Protein AF-A0A0D2NMZ1-F1 (afdb_monomer)

Solvent-accessible surface area (backbone atoms only — not comparable to full-atom values): 16802 Å² total; per-residue (Å²): 142,80,88,85,84,90,82,89,85,86,84,86,84,86,85,88,84,88,81,92,75,88,74,73,83,69,80,73,79,73,80,66,75,76,71,59,94,83,67,54,75,66,56,33,53,54,43,31,53,53,21,50,53,50,34,55,52,28,55,55,30,32,56,52,13,59,75,71,67,35,65,68,32,31,57,51,30,52,53,53,35,53,43,23,49,37,45,31,50,42,19,49,54,52,52,42,52,69,46,90,83,81,54,85,73,62,68,70,57,52,52,49,40,49,37,50,31,38,49,50,51,37,49,54,40,58,58,56,44,70,51,83,79,34,58,56,28,57,55,35,58,59,51,41,53,31,36,48,45,33,34,54,24,44,52,48,40,74,75,41,91,66,50,70,63,35,56,51,51,25,50,53,19,49,51,52,37,55,54,48,54,52,52,50,50,49,35,72,78,38,90,70,38,51,82,62,50,46,84,45,74,81,44,69,90,32,64,44,34,42,48,79,42,74,69,46,42,55,50,42,52,52,49,55,51,50,53,50,52,52,52,50,51,52,50,50,51,50,52,54,48,50,52,50,52,52,19,66,75,67,75,41,72,82,82,64,92,59,91,83,79,82,84,71,73,91,64,76,65,63,69,64,60,72,75,57,82,76,84,82,84,86,80,91,129

Sequence (285 aa):
MKNTDFTLCLNPNPTPFSSSLSTQIKSASISKTKENPFSSSPSFIYVSIFSLSIFLNSVVSIFDAFSSKDRVGTVLQLQVLSLALLFLLYSALGLLNNKKGSYFWPDPVLELVLLLAFVEEFLLYYLQRKDTSGIENRYFDLLCVPIAICVVSTMLELRSNRSIYSKSVRGIGLILHGTWFVQMGFSFYTNLMVHGCSLHEKSRGNYTIKCRSHPDYHRARSIATLQFNCHLALLVVLVVGMLSLIGKRNGVVVGASGDGLRYKPLGAEIQLMDSNGWEFHFGFR

InterPro domains:
  IPR006904 Protein of unknown function DUF716 [PF04819] (109-242)

Secondary structure (DSSP, 8-state):
------------------------------------TT--HHHHHHHHHHHHHHHHHHHHHHHHHHHTT-HHHHHHHHHHHHHHHHHHHHHHHHHHHHSTTS----HHHHHHHHHHHHHHHHHHHHHHTT-TT-SHHHHHHHHHHHHHHHHHHHHHHHHTT--HHHHHHHHHHHHHHHHHHHHHHHHHHSTTSPTTEEEEEEETTEEEEEESSHHHHHHHHHHHHHHHHHHHHHHHHHHHHHHHHHHHHHT--TT--SS------TTTTHHHHSSS---------

Foldseek 3Di:
DDDDDDDDDDDDDDDDDDDDDPDPPPPPPPPPPVPPVVQDPVVLVVLLVVLVVQLVLLVVQLVFCVVLVPPVSNVLSVLSNVLSVLSNVLSVLSNVCVPPDDDHDDPLVSLVSQLVSLVSVLVSLVVVLPPPAALVSLLSVLLSVLSVQLNVLSVCCNVDVRDPVSVVSNVLSVVLNVVSVVVSVCCQPDPVPQPQWHWDDSGVVDIHIHGNDPVSSVVRSVVSVVVSVVSVVVSVCVVVVVVVVVCVVVVNPVPDPDDDDPPPPPPPVVVVVVVDDDDDDDDDD

Organism: Gossypium raimondii (NCBI:txid29730)

Structure (mmCIF, N/CA/C/O backbone):
data_AF-A0A0D2NMZ1-F1
#
_entry.id   AF-A0A0D2NMZ1-F1
#
loop_
_atom_site.group_PDB
_atom_site.id
_atom_site.type_symbol
_atom_site.label_atom_id
_atom_site.label_alt_id
_atom_site.label_comp_id
_atom_site.label_asym_id
_atom_site.label_entity_id
_atom_site.label_seq_id
_atom_site.pdbx_PDB_ins_code
_atom_site.Cartn_x
_atom_site.Cartn_y
_atom_site.Cartn_z
_atom_site.occupancy
_atom_site.B_iso_or_equiv
_atom_site.auth_seq_id
_atom_site.auth_comp_id
_atom_site.auth_asym_id
_atom_site.auth_atom_id
_atom_site.pdbx_PDB_model_num
ATOM 1 N N . MET A 1 1 ? -61.470 27.169 60.813 1.00 42.66 1 MET A N 1
ATOM 2 C CA . MET A 1 1 ? -61.498 25.757 60.378 1.00 42.66 1 MET A CA 1
ATOM 3 C C . MET A 1 1 ? -60.243 25.117 60.959 1.00 42.66 1 MET A C 1
ATOM 5 O O . MET A 1 1 ? -59.154 25.547 60.615 1.00 42.66 1 MET A O 1
ATOM 9 N N . LYS A 1 2 ? -60.412 24.319 62.018 1.00 27.16 2 LYS A N 1
ATOM 10 C CA . LYS A 1 2 ? -59.411 23.974 63.048 1.00 27.16 2 LYS A CA 1
ATOM 11 C C . LYS A 1 2 ? -58.898 22.533 62.865 1.00 27.16 2 LYS A C 1
ATOM 13 O O . LYS A 1 2 ? -59.707 21.688 62.505 1.00 27.16 2 LYS A O 1
ATOM 18 N N . ASN A 1 3 ? -57.649 22.311 63.305 1.00 24.61 3 ASN A N 1
ATOM 19 C CA . ASN A 1 3 ? -57.124 21.119 64.013 1.00 24.61 3 ASN A CA 1
ATOM 20 C C . ASN A 1 3 ? -56.824 19.830 63.203 1.00 24.61 3 ASN A C 1
ATOM 22 O O . ASN A 1 3 ? -57.691 19.352 62.489 1.00 24.61 3 ASN A O 1
ATOM 26 N N . THR A 1 4 ? -55.574 19.332 63.105 1.00 28.53 4 THR A N 1
ATOM 27 C CA . THR A 1 4 ? -54.602 18.697 64.061 1.00 28.53 4 THR A CA 1
ATOM 28 C C . THR A 1 4 ? -54.685 17.161 64.120 1.00 28.53 4 THR A C 1
ATOM 30 O O . THR A 1 4 ? -55.703 16.626 64.536 1.00 28.53 4 THR A O 1
ATOM 33 N N . ASP A 1 5 ? -53.572 16.516 63.748 1.00 23.92 5 ASP A N 1
ATOM 34 C CA . ASP A 1 5 ? -52.771 15.506 64.474 1.00 23.92 5 ASP A CA 1
ATOM 35 C C . ASP A 1 5 ? -53.369 14.275 65.212 1.00 23.92 5 ASP A C 1
ATOM 37 O O . ASP A 1 5 ? -54.156 14.396 66.142 1.00 23.92 5 ASP A O 1
ATOM 41 N N . PHE A 1 6 ? -52.761 13.121 64.864 1.00 25.64 6 PHE A N 1
ATOM 42 C CA . PHE A 1 6 ? -52.198 12.022 65.691 1.00 25.64 6 PHE A CA 1
ATOM 43 C C . PHE A 1 6 ? -53.047 11.052 66.552 1.00 25.64 6 PHE A C 1
ATOM 45 O O . PHE A 1 6 ? -53.960 11.441 67.272 1.00 25.64 6 PHE A O 1
ATOM 52 N N . THR A 1 7 ? -52.533 9.797 66.588 1.00 27.55 7 THR A N 1
ATOM 53 C CA . THR A 1 7 ? -52.408 8.787 67.696 1.00 27.55 7 THR A CA 1
ATOM 54 C C . THR A 1 7 ? -52.989 7.406 67.288 1.00 27.55 7 THR A C 1
ATOM 56 O O . THR A 1 7 ? -54.182 7.307 67.035 1.00 27.55 7 THR A O 1
ATOM 59 N N . LEU A 1 8 ? -52.181 6.376 66.936 1.00 24.30 8 LEU A N 1
ATOM 60 C CA . LEU A 1 8 ? -51.547 5.316 67.786 1.00 24.30 8 LEU A CA 1
ATOM 61 C C . LEU A 1 8 ? -52.568 4.613 68.718 1.00 24.30 8 LEU A C 1
ATOM 63 O O . LEU A 1 8 ? -53.383 5.288 69.318 1.00 24.30 8 LEU A O 1
ATOM 67 N N . CYS A 1 9 ? -52.617 3.304 68.986 1.00 25.34 9 CYS A N 1
ATOM 68 C CA . CYS A 1 9 ? -51.746 2.136 68.823 1.00 25.34 9 CYS A CA 1
ATOM 69 C C . CYS A 1 9 ? -52.576 0.897 69.252 1.00 25.34 9 CYS A C 1
ATOM 71 O O . CYS A 1 9 ? -53.447 1.056 70.102 1.00 25.34 9 CYS A O 1
ATOM 73 N N . LEU A 1 10 ? -52.254 -0.317 68.779 1.00 29.27 10 LEU A N 1
ATOM 74 C CA . LEU A 1 10 ? -51.940 -1.488 69.633 1.00 29.27 10 LEU A CA 1
ATOM 75 C C . LEU A 1 10 ? -51.694 -2.752 68.786 1.00 29.27 10 LEU A C 1
ATOM 77 O O . LEU A 1 10 ? -52.587 -3.311 68.159 1.00 29.27 10 LEU A O 1
ATOM 81 N N . ASN A 1 11 ? -50.431 -3.170 68.805 1.00 27.33 11 ASN A N 1
ATOM 82 C CA . ASN A 1 11 ? -49.906 -4.487 68.435 1.00 27.33 11 ASN A CA 1
ATOM 83 C C . ASN A 1 11 ? -50.158 -5.467 69.618 1.00 27.33 11 ASN A C 1
ATOM 85 O O . ASN A 1 11 ? -50.394 -4.981 70.729 1.00 27.33 11 ASN A O 1
ATOM 89 N N . PRO A 1 12 ? -50.047 -6.802 69.463 1.00 37.06 12 PRO A N 1
ATOM 90 C CA . PRO A 1 12 ? -48.710 -7.393 69.539 1.00 37.06 12 PRO A CA 1
ATOM 91 C C . PRO A 1 12 ? -48.458 -8.591 68.604 1.00 37.06 12 PRO A C 1
ATOM 93 O O . PRO A 1 12 ? -49.302 -9.443 68.346 1.00 37.06 12 PRO A O 1
ATOM 96 N N . ASN A 1 13 ? -47.202 -8.644 68.173 1.00 27.59 13 ASN A N 1
ATOM 97 C CA . ASN A 1 13 ? -46.510 -9.739 67.500 1.00 27.59 13 ASN A CA 1
ATOM 98 C C . ASN A 1 13 ? -46.171 -10.869 68.514 1.00 27.59 13 ASN A C 1
ATOM 100 O O . ASN A 1 13 ? -46.242 -10.624 69.723 1.00 27.59 13 ASN A O 1
ATOM 104 N N . PRO A 1 14 ? -45.712 -12.060 68.073 1.00 38.09 14 PRO A N 1
ATOM 105 C CA . PRO A 1 14 ? -44.267 -12.222 67.898 1.00 38.09 14 PRO A CA 1
ATOM 106 C C . PRO A 1 14 ? -43.827 -13.005 66.641 1.00 38.09 14 PRO A C 1
ATOM 108 O O . PRO A 1 14 ? -44.323 -14.072 66.302 1.0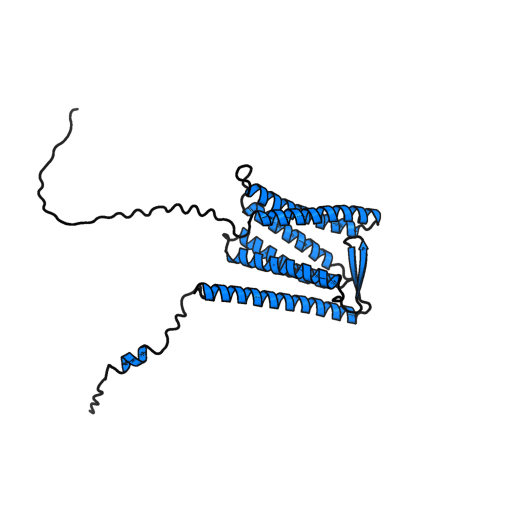0 38.09 14 PRO A O 1
ATOM 111 N N . THR A 1 15 ? -42.803 -12.415 66.025 1.00 28.89 15 THR A N 1
ATOM 112 C CA . THR A 1 15 ? -41.694 -12.900 65.170 1.00 28.89 15 THR A CA 1
ATOM 113 C C . THR A 1 15 ? -41.099 -14.279 65.574 1.00 28.89 15 THR A C 1
ATOM 115 O O . THR A 1 15 ? -41.359 -14.671 66.712 1.00 28.89 15 THR A O 1
ATOM 118 N N . PRO A 1 16 ? -40.184 -14.946 64.802 1.00 40.22 16 PRO A N 1
ATOM 119 C CA . PRO A 1 16 ? -39.129 -14.270 64.024 1.00 40.22 16 PRO A CA 1
ATOM 120 C C . PRO A 1 16 ? -38.485 -14.935 62.775 1.00 40.22 16 PRO A C 1
ATOM 122 O O . PRO A 1 16 ? -38.688 -16.100 62.461 1.00 40.22 16 PRO A O 1
ATOM 125 N N . PHE A 1 17 ? -37.614 -14.114 62.156 1.00 27.19 17 PHE A N 1
ATOM 126 C CA . PHE A 1 17 ? -36.526 -14.365 61.181 1.00 27.19 17 PHE A CA 1
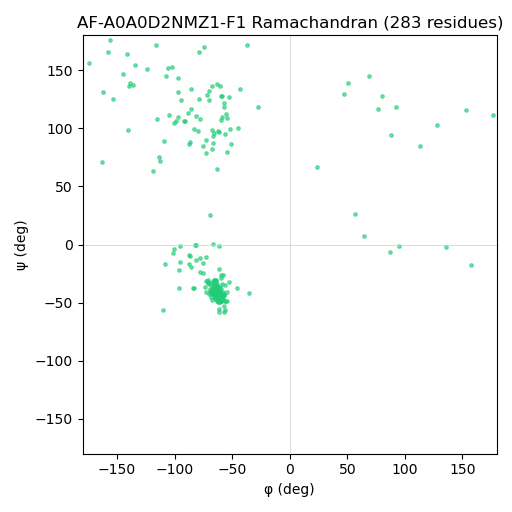ATOM 127 C C . PHE A 1 17 ? -36.903 -14.378 59.685 1.00 27.19 17 PHE A C 1
ATOM 129 O O . PHE A 1 17 ? -37.472 -15.330 59.175 1.00 27.19 17 PHE A O 1
ATOM 136 N N . SER A 1 18 ? -36.769 -13.235 58.986 1.00 27.25 18 SER A N 1
ATOM 137 C CA . SER A 1 18 ? -35.562 -12.683 58.300 1.00 27.25 18 SER A CA 1
ATOM 138 C C . SER A 1 18 ? -35.333 -13.353 56.934 1.00 27.25 18 SER A C 1
ATOM 140 O O . SER A 1 18 ? -35.267 -14.568 56.876 1.00 27.25 18 SER A O 1
ATOM 142 N N . SER A 1 19 ? -35.177 -12.680 55.795 1.00 30.94 19 SER A N 1
ATOM 143 C CA . SER A 1 19 ? -34.523 -11.395 55.536 1.00 30.94 19 SER A CA 1
ATOM 144 C C . SER A 1 19 ? -34.965 -10.827 54.180 1.00 30.94 19 SER A C 1
ATOM 146 O O . SER A 1 19 ? -34.869 -11.505 53.157 1.00 30.94 19 SER A O 1
ATOM 148 N N . SER A 1 20 ? -35.363 -9.557 54.153 1.00 27.89 20 SER A N 1
ATOM 149 C CA . SER A 1 20 ? -35.359 -8.727 52.949 1.00 27.89 20 SER A CA 1
ATOM 150 C C . SER A 1 20 ? -33.917 -8.401 52.552 1.00 27.89 20 SER A C 1
ATOM 152 O O . SER A 1 20 ? -33.163 -7.904 53.389 1.00 27.89 20 SER A O 1
ATOM 154 N N . LEU A 1 21 ? -33.553 -8.569 51.281 1.00 27.12 21 LEU A N 1
ATOM 155 C CA . LEU A 1 21 ? -32.473 -7.777 50.698 1.00 27.12 21 LEU A CA 1
ATOM 156 C C . LEU A 1 21 ? -32.834 -7.381 49.269 1.00 27.12 21 LEU A C 1
ATOM 158 O O . LEU A 1 21 ? -32.681 -8.133 48.311 1.00 27.12 21 LEU A O 1
ATOM 162 N N . SER A 1 22 ? -33.324 -6.150 49.161 1.00 27.34 22 SER A N 1
ATOM 163 C CA . SER A 1 22 ? -33.244 -5.329 47.966 1.00 27.34 22 SER A CA 1
ATOM 164 C C . SER A 1 22 ? -31.776 -5.203 47.560 1.00 27.34 22 SER A C 1
ATOM 166 O O . SER A 1 22 ? -31.047 -4.347 48.068 1.00 27.34 22 SER A O 1
ATOM 168 N N . THR A 1 23 ? -31.315 -6.057 46.656 1.00 26.69 23 THR A N 1
ATOM 169 C CA . THR A 1 23 ? -29.994 -5.868 46.066 1.00 26.69 23 THR A CA 1
ATOM 170 C C . THR A 1 23 ? -30.141 -4.876 44.930 1.00 26.69 23 THR A C 1
ATOM 172 O O . THR A 1 23 ? -30.586 -5.206 43.832 1.00 26.69 23 THR A O 1
ATOM 175 N N . GLN A 1 24 ? -29.789 -3.632 45.255 1.00 27.70 24 GLN A N 1
ATOM 176 C CA . GLN A 1 24 ? -29.350 -2.616 44.315 1.00 27.70 24 GLN A CA 1
ATOM 177 C C . GLN A 1 24 ? -28.691 -3.268 43.097 1.00 27.70 24 GLN A C 1
ATOM 179 O O . GLN A 1 24 ? -27.626 -3.880 43.215 1.00 27.70 24 GLN A O 1
ATOM 184 N N . ILE A 1 25 ? -29.265 -3.057 41.914 1.00 28.09 25 ILE A N 1
ATOM 185 C CA . ILE A 1 25 ? -28.469 -3.084 40.692 1.00 28.09 25 ILE A CA 1
ATOM 186 C C . ILE A 1 25 ? -27.555 -1.870 40.815 1.00 28.09 25 ILE A C 1
ATOM 188 O O . ILE A 1 25 ? -27.897 -0.754 40.432 1.00 28.09 25 ILE A O 1
ATOM 192 N N . LYS A 1 26 ? -26.410 -2.085 41.469 1.00 25.33 26 LYS A N 1
ATOM 193 C CA . LYS A 1 26 ? -25.283 -1.170 41.447 1.00 25.33 26 LYS A CA 1
ATOM 194 C C . LYS A 1 26 ? -24.988 -0.963 39.972 1.00 25.33 26 LYS A C 1
ATOM 196 O O . LYS A 1 26 ? -24.504 -1.866 39.291 1.00 25.33 26 LYS A O 1
ATOM 201 N N . SER A 1 27 ? -25.307 0.234 39.498 1.00 29.59 27 SER A N 1
ATOM 202 C CA . SER A 1 27 ? -24.666 0.865 38.362 1.00 29.59 27 SER A CA 1
ATOM 203 C C . SER A 1 27 ? -23.163 0.807 38.616 1.00 29.59 27 SER A C 1
ATOM 205 O O . SER A 1 27 ? -22.577 1.705 39.221 1.00 29.59 27 SER A O 1
ATOM 207 N N . ALA A 1 28 ? -22.543 -0.305 38.227 1.00 28.09 28 ALA A N 1
ATOM 208 C CA . ALA A 1 28 ? -21.112 -0.389 38.085 1.00 28.09 28 ALA A CA 1
ATOM 209 C C . ALA A 1 28 ? -20.792 0.553 36.931 1.00 28.09 28 ALA A C 1
ATOM 211 O O . ALA A 1 28 ? -20.941 0.212 35.757 1.00 28.09 28 ALA A O 1
ATOM 212 N N . SER A 1 29 ? -20.418 1.775 37.299 1.00 33.09 29 SER A N 1
ATOM 213 C CA . SER A 1 29 ? -19.653 2.699 36.486 1.00 33.09 29 SER A CA 1
ATOM 214 C C . SER A 1 29 ? -18.376 1.984 36.058 1.00 33.09 29 SER A C 1
ATOM 216 O O . SER A 1 29 ? -17.307 2.146 36.642 1.00 33.09 29 SER A O 1
ATOM 218 N N . ILE A 1 30 ? -18.496 1.137 35.042 1.00 31.41 30 ILE A N 1
ATOM 219 C CA . ILE A 1 30 ? -17.373 0.697 34.249 1.00 31.41 30 ILE A CA 1
ATOM 220 C C . ILE A 1 30 ? -17.065 1.906 33.375 1.00 31.41 30 ILE A C 1
ATOM 222 O O . ILE A 1 30 ? -17.524 2.022 32.240 1.00 31.41 30 ILE A O 1
ATOM 226 N N . SER A 1 31 ? -16.274 2.825 33.925 1.00 31.09 31 SER A N 1
ATOM 227 C CA . SER A 1 31 ? -15.410 3.701 33.147 1.00 31.09 31 SER A CA 1
ATOM 228 C C . SER A 1 31 ? -14.376 2.828 32.429 1.00 31.09 31 SER A C 1
ATOM 230 O O . SER A 1 31 ? -13.175 2.890 32.667 1.00 31.09 31 SER A O 1
ATOM 232 N N . LYS A 1 32 ? -14.844 1.977 31.510 1.00 29.70 32 LYS A N 1
ATOM 233 C CA . LYS A 1 32 ? -14.009 1.531 30.409 1.00 29.70 32 LYS A CA 1
ATOM 234 C C . LYS A 1 32 ? -13.918 2.741 29.510 1.00 29.70 32 LYS A C 1
ATOM 236 O O . LYS A 1 32 ? -14.747 2.933 28.623 1.00 29.70 32 LYS A O 1
ATOM 241 N N . THR A 1 33 ? -12.904 3.558 29.767 1.00 32.72 33 THR A N 1
ATOM 242 C CA . THR A 1 33 ? -12.215 4.276 28.705 1.00 32.72 33 THR A CA 1
ATOM 243 C C . THR A 1 33 ? -12.006 3.239 27.614 1.00 32.72 33 THR A C 1
ATOM 245 O O . THR A 1 33 ? -11.221 2.302 27.759 1.00 32.72 33 THR A O 1
ATOM 248 N N . LYS A 1 34 ? -12.866 3.292 26.601 1.00 34.75 34 LYS A N 1
ATOM 249 C CA . LYS A 1 34 ? -12.828 2.399 25.458 1.00 34.75 34 LYS A CA 1
ATOM 250 C C . LYS A 1 34 ? -11.629 2.873 24.659 1.00 34.75 34 LYS A C 1
ATOM 252 O O . LYS A 1 34 ? -11.779 3.650 23.724 1.00 34.75 34 LYS A O 1
ATOM 257 N N . GLU A 1 35 ? -10.434 2.496 25.103 1.00 40.12 35 GLU A N 1
ATOM 258 C CA . GLU A 1 35 ? -9.236 2.689 24.310 1.00 40.12 35 GLU A CA 1
ATOM 259 C C . GLU A 1 35 ? -9.480 1.927 23.014 1.00 40.12 35 GLU A C 1
ATOM 261 O O . GLU A 1 35 ? -9.637 0.703 22.998 1.00 40.12 35 GLU A O 1
ATOM 266 N N . ASN A 1 36 ? -9.664 2.681 21.931 1.00 42.22 36 ASN A N 1
ATOM 267 C CA . ASN A 1 36 ? -9.764 2.111 20.605 1.00 42.22 36 ASN A CA 1
ATOM 268 C C . ASN A 1 36 ? -8.462 1.316 20.390 1.00 42.22 36 ASN A C 1
ATOM 270 O O . ASN A 1 36 ? -7.392 1.923 20.395 1.00 42.22 36 ASN A O 1
ATOM 274 N N . PRO A 1 37 ? -8.518 -0.014 20.188 1.00 45.88 37 PRO A N 1
ATOM 275 C CA . PRO A 1 37 ? -7.331 -0.876 20.204 1.00 45.88 37 PRO A CA 1
ATOM 276 C C . PRO A 1 37 ? -6.344 -0.618 19.050 1.00 45.88 37 PRO A C 1
ATOM 278 O O . PRO A 1 37 ? -5.315 -1.277 18.967 1.00 45.88 37 PRO A O 1
ATOM 281 N N . PHE A 1 38 ? -6.640 0.343 18.170 1.00 45.69 38 PHE A N 1
ATOM 282 C CA . PHE A 1 38 ? -5.790 0.764 17.057 1.00 45.69 38 PHE A CA 1
ATOM 283 C C . PHE A 1 38 ? -5.007 2.059 17.303 1.00 45.69 38 PHE A C 1
ATOM 285 O O . PHE A 1 38 ? -4.172 2.417 16.483 1.00 45.69 38 PHE A O 1
ATOM 292 N N . SER A 1 39 ? -5.253 2.766 18.406 1.00 51.03 39 SER A N 1
ATOM 293 C CA . SER A 1 39 ? -4.715 4.111 18.615 1.00 51.03 39 SER A CA 1
ATOM 294 C C . SER A 1 39 ? -3.813 4.156 19.844 1.00 51.03 39 SER A C 1
ATOM 296 O O . SER A 1 39 ? -4.087 4.856 20.819 1.00 51.03 39 SER A O 1
ATOM 298 N N . SER A 1 40 ? -2.706 3.416 19.807 1.00 57.09 40 SER A N 1
ATOM 299 C CA . SER A 1 40 ? -1.596 3.737 20.697 1.00 57.09 40 SER A CA 1
ATOM 300 C C . SER A 1 40 ? -0.949 5.025 20.176 1.00 57.09 40 SER A C 1
ATOM 302 O O . SER A 1 40 ? -0.624 5.126 18.993 1.00 57.09 40 SER A O 1
ATOM 304 N N . SER A 1 41 ? -0.760 6.017 21.053 1.00 64.88 41 SER A N 1
ATOM 305 C CA . SER A 1 41 ? -0.040 7.274 20.773 1.00 64.88 41 SER A CA 1
ATOM 306 C C . SER A 1 41 ? 1.171 7.148 19.813 1.00 64.88 41 SER A C 1
ATOM 308 O O . SER A 1 41 ? 1.275 7.973 18.904 1.00 64.88 41 SER A O 1
ATOM 310 N N . PRO A 1 42 ? 2.043 6.112 19.896 1.00 78.31 42 PRO A N 1
ATOM 311 C CA . PRO A 1 42 ? 3.163 5.958 18.959 1.00 78.31 42 PRO A CA 1
ATOM 312 C C . PRO A 1 42 ? 2.768 5.715 17.494 1.00 78.31 42 PRO A C 1
ATOM 314 O O . PRO A 1 42 ? 3.494 6.147 16.604 1.00 78.31 42 PRO A O 1
ATOM 317 N N . SER A 1 43 ? 1.637 5.061 17.207 1.00 84.31 43 SER A N 1
ATOM 318 C CA . SER A 1 43 ? 1.224 4.760 15.824 1.00 84.31 43 SER A CA 1
ATOM 319 C C . SER A 1 43 ? 1.021 6.028 14.988 1.00 84.31 43 SER A C 1
ATOM 321 O O . SER A 1 43 ? 1.525 6.116 13.869 1.00 84.31 43 SER A O 1
ATOM 323 N N . PHE A 1 44 ? 0.380 7.057 15.553 1.00 87.75 44 PHE A N 1
ATOM 324 C CA . PHE A 1 44 ? 0.215 8.342 14.875 1.00 87.75 44 PHE A CA 1
ATOM 325 C C . PHE A 1 44 ? 1.537 9.079 14.677 1.00 87.75 44 PHE A C 1
ATOM 327 O O . PHE A 1 44 ? 1.693 9.762 13.671 1.00 87.75 44 PHE A O 1
ATOM 334 N N . ILE A 1 45 ? 2.503 8.919 15.587 1.00 90.19 45 ILE A N 1
ATOM 335 C CA . ILE A 1 45 ? 3.843 9.496 15.420 1.00 90.19 45 ILE A CA 1
ATOM 336 C C . ILE A 1 45 ? 4.529 8.865 14.202 1.00 90.19 45 ILE A C 1
ATOM 338 O O . ILE A 1 45 ? 5.046 9.590 13.356 1.00 90.19 45 ILE A O 1
ATOM 342 N N . TYR A 1 46 ? 4.477 7.537 14.059 1.00 91.44 46 TYR A N 1
ATOM 343 C CA . TYR A 1 46 ? 5.047 6.856 12.891 1.00 91.44 46 TYR A CA 1
ATOM 344 C C . TYR A 1 46 ? 4.369 7.270 11.583 1.00 91.44 46 TYR A C 1
ATOM 346 O O . TYR A 1 46 ? 5.064 7.578 10.617 1.00 91.44 46 TYR A O 1
ATOM 354 N N . VAL A 1 47 ? 3.033 7.332 11.558 1.00 91.62 47 VAL A N 1
ATOM 355 C CA . VAL A 1 47 ? 2.286 7.788 10.372 1.00 91.62 47 VAL A CA 1
ATOM 356 C C . VAL A 1 47 ? 2.642 9.235 10.032 1.00 91.62 47 VAL A C 1
ATOM 358 O O . VAL A 1 47 ? 2.844 9.547 8.863 1.00 91.62 47 VAL A O 1
ATOM 361 N N . SER A 1 48 ? 2.780 10.104 11.036 1.00 93.44 48 SER A N 1
ATOM 362 C CA . SER A 1 48 ? 3.169 11.505 10.856 1.00 93.44 48 SER A CA 1
ATOM 363 C C . SER A 1 48 ? 4.568 11.638 10.243 1.00 93.44 48 SER A C 1
ATOM 365 O O . SER A 1 48 ? 4.723 12.313 9.226 1.00 93.44 48 SER A O 1
ATOM 367 N N . ILE A 1 49 ? 5.568 10.937 10.795 1.00 94.62 49 ILE A N 1
ATOM 368 C CA . ILE A 1 49 ? 6.946 10.934 10.275 1.00 94.62 49 ILE A CA 1
ATOM 369 C C . ILE A 1 49 ? 6.975 10.409 8.838 1.00 94.62 49 ILE A C 1
ATOM 371 O O . ILE A 1 49 ? 7.540 11.055 7.958 1.00 94.62 49 ILE A O 1
ATOM 375 N N . PHE A 1 50 ? 6.333 9.266 8.589 1.00 92.56 50 PHE A N 1
ATOM 376 C CA . PHE A 1 50 ? 6.290 8.652 7.264 1.00 92.56 50 PHE A CA 1
ATOM 377 C C . PHE A 1 50 ? 5.613 9.565 6.232 1.00 92.56 50 PHE A C 1
ATOM 379 O O . PHE A 1 50 ? 6.152 9.781 5.146 1.00 92.56 50 PHE A O 1
ATOM 386 N N . SER A 1 51 ? 4.482 10.177 6.594 1.00 94.44 51 SER A N 1
ATOM 387 C CA . SER A 1 51 ? 3.758 11.112 5.722 1.00 94.44 51 SER A CA 1
ATOM 388 C C . SER A 1 51 ? 4.578 12.367 5.433 1.00 94.44 51 SER A C 1
ATOM 390 O O . SER A 1 51 ? 4.599 12.836 4.298 1.00 94.44 51 SER A O 1
ATOM 392 N N . LEU A 1 52 ? 5.308 12.889 6.425 1.00 94.44 52 LEU A N 1
ATOM 393 C CA . LEU A 1 52 ? 6.202 14.030 6.236 1.00 94.44 52 LEU A CA 1
ATOM 394 C C . LEU A 1 52 ? 7.365 13.686 5.296 1.00 94.44 52 LEU A C 1
ATOM 396 O O . LEU A 1 52 ? 7.709 14.491 4.433 1.00 94.44 52 LEU A O 1
ATOM 400 N N . SER A 1 53 ? 7.945 12.488 5.412 1.00 94.19 53 SER A N 1
ATOM 401 C CA . SER A 1 53 ? 8.974 12.020 4.477 1.00 94.19 53 SER A CA 1
ATOM 402 C C . SER A 1 53 ? 8.446 11.928 3.043 1.00 94.19 53 SER A C 1
ATOM 404 O O . SER A 1 53 ? 9.118 12.397 2.124 1.00 94.19 53 SER A O 1
ATOM 406 N N . ILE A 1 54 ? 7.235 11.392 2.844 1.00 92.56 54 ILE A N 1
ATOM 407 C CA . ILE A 1 54 ? 6.595 11.342 1.519 1.00 92.56 54 ILE A CA 1
ATOM 408 C C . ILE A 1 54 ? 6.319 12.750 0.998 1.00 92.56 54 ILE A C 1
ATOM 410 O O . ILE A 1 54 ? 6.612 13.032 -0.163 1.00 92.56 54 ILE A O 1
ATOM 414 N N . PHE A 1 55 ? 5.798 13.643 1.840 1.00 94.31 55 PHE A N 1
ATOM 415 C CA . PHE A 1 55 ? 5.525 15.031 1.478 1.00 94.31 55 PHE A CA 1
ATOM 416 C C . PHE A 1 55 ? 6.796 15.732 0.983 1.00 94.31 55 PHE A C 1
ATOM 418 O O . PHE A 1 55 ? 6.820 16.249 -0.132 1.00 94.31 55 PHE A O 1
ATOM 425 N N . LEU A 1 56 ? 7.879 15.683 1.764 1.00 94.00 56 LEU A N 1
ATOM 426 C CA . LEU A 1 56 ? 9.156 16.298 1.396 1.00 94.00 56 LEU A CA 1
ATOM 427 C C . LEU A 1 56 ? 9.731 15.685 0.113 1.00 94.00 56 LEU A C 1
ATOM 429 O O . LEU A 1 56 ? 10.162 16.420 -0.775 1.00 94.00 56 LEU A O 1
ATOM 433 N N . ASN A 1 57 ? 9.689 14.355 -0.019 1.00 92.94 57 ASN A N 1
ATOM 434 C CA . ASN A 1 57 ? 10.138 13.676 -1.233 1.00 92.94 57 ASN A CA 1
ATOM 435 C C . ASN A 1 57 ? 9.317 14.101 -2.460 1.00 92.94 57 ASN A C 1
ATOM 437 O O . ASN A 1 57 ? 9.892 14.360 -3.514 1.00 92.94 57 ASN A O 1
ATOM 441 N N . SER A 1 58 ? 7.997 14.227 -2.318 1.00 91.44 58 SER A N 1
ATOM 442 C CA . SER A 1 58 ? 7.101 14.638 -3.405 1.00 91.44 58 SER A CA 1
ATOM 443 C C . SER A 1 58 ? 7.374 16.077 -3.832 1.00 91.44 58 SER A C 1
ATOM 445 O O . SER A 1 58 ? 7.455 16.357 -5.023 1.00 91.44 58 SER A O 1
ATOM 447 N N . VAL A 1 59 ? 7.610 16.987 -2.879 1.00 91.56 59 VAL A N 1
ATOM 448 C CA . VAL A 1 59 ? 7.997 18.375 -3.176 1.00 91.56 59 VAL A CA 1
ATOM 449 C C . VAL A 1 59 ? 9.300 18.418 -3.979 1.00 91.56 59 VAL A C 1
ATOM 451 O O . VAL A 1 59 ? 9.347 19.058 -5.027 1.00 91.56 59 VAL A O 1
ATOM 454 N N . VAL A 1 60 ? 10.336 17.690 -3.547 1.00 91.44 60 VAL A N 1
ATOM 455 C CA . VAL A 1 60 ? 11.609 17.597 -4.286 1.00 91.44 60 VAL A CA 1
ATOM 456 C C . VAL A 1 60 ? 11.393 17.007 -5.685 1.00 91.44 60 VAL A C 1
ATOM 458 O O . VAL A 1 60 ? 11.920 17.528 -6.667 1.00 91.44 60 VAL A O 1
ATOM 461 N N . SER A 1 61 ? 10.575 15.960 -5.791 1.00 88.25 61 SER A N 1
ATOM 462 C CA . SER A 1 61 ? 10.244 15.296 -7.053 1.00 88.25 61 SER A CA 1
ATOM 463 C C . SER A 1 61 ? 9.494 16.209 -8.026 1.00 88.25 61 SER A C 1
ATOM 465 O O . SER A 1 61 ? 9.717 16.134 -9.231 1.00 88.25 61 SER A O 1
ATOM 467 N N . ILE A 1 62 ? 8.631 17.097 -7.525 1.00 88.94 62 ILE A N 1
ATOM 468 C CA . ILE A 1 62 ? 7.924 18.095 -8.336 1.00 88.94 62 ILE A CA 1
ATOM 469 C C . ILE A 1 62 ? 8.921 19.079 -8.951 1.00 88.94 62 ILE A C 1
ATOM 471 O O . ILE A 1 62 ? 8.849 19.333 -10.153 1.00 88.94 62 ILE A O 1
ATOM 475 N N . PHE A 1 63 ? 9.871 19.601 -8.168 1.00 88.06 63 PHE A N 1
ATOM 476 C CA . PHE A 1 63 ? 10.905 20.504 -8.686 1.00 88.06 63 PHE A CA 1
ATOM 477 C C . PHE A 1 63 ? 11.780 19.833 -9.756 1.00 88.06 63 PHE A C 1
ATOM 479 O O . PHE A 1 63 ? 12.065 20.449 -10.785 1.00 88.06 63 PHE A O 1
ATOM 486 N N . ASP A 1 64 ? 12.143 18.562 -9.560 1.00 86.75 64 ASP A N 1
ATOM 487 C CA . ASP A 1 64 ? 12.880 17.767 -10.552 1.00 86.75 64 ASP A CA 1
ATOM 488 C C . ASP A 1 64 ? 12.069 17.545 -11.845 1.00 86.75 64 ASP A C 1
ATOM 490 O O . ASP A 1 64 ? 12.564 17.773 -12.954 1.00 86.75 64 ASP A O 1
ATOM 494 N N . ALA A 1 65 ? 10.786 17.192 -11.719 1.00 85.62 65 ALA A N 1
ATOM 495 C CA . ALA A 1 65 ? 9.874 17.020 -12.851 1.00 85.62 65 ALA A CA 1
ATOM 496 C C . ALA A 1 65 ? 9.658 18.331 -13.635 1.00 85.62 65 ALA A C 1
ATOM 498 O O . ALA A 1 65 ? 9.616 18.331 -14.867 1.00 85.62 65 ALA A O 1
ATOM 499 N N . PHE A 1 66 ? 9.580 19.472 -12.939 1.00 85.88 66 PHE A N 1
ATOM 500 C CA . PHE A 1 66 ? 9.512 20.791 -13.576 1.00 85.88 66 PHE A CA 1
ATOM 501 C C . PHE A 1 66 ? 10.795 21.127 -14.341 1.00 85.88 66 PHE A C 1
ATOM 503 O O . PHE A 1 66 ? 10.716 21.588 -15.482 1.00 85.88 66 PHE A O 1
ATOM 510 N N . SER A 1 67 ? 11.964 20.862 -13.748 1.00 86.69 67 SER A N 1
ATOM 511 C CA . SER A 1 67 ? 13.268 21.075 -14.391 1.00 86.69 67 SER A CA 1
ATOM 512 C C . SER A 1 67 ? 13.424 20.223 -15.659 1.00 86.69 67 SER A C 1
ATOM 514 O O . SER A 1 67 ? 13.846 20.712 -16.709 1.00 86.69 67 SER A O 1
ATOM 516 N N . SER A 1 68 ? 12.980 18.965 -15.601 1.00 82.56 68 SER A N 1
ATOM 517 C CA . SER A 1 68 ? 13.011 18.011 -16.719 1.00 82.56 68 SER A CA 1
ATOM 518 C C . SER A 1 68 ? 11.860 18.168 -17.729 1.00 82.56 68 SER A C 1
ATOM 520 O O . SER A 1 68 ? 11.820 17.451 -18.730 1.00 82.56 68 SER A O 1
ATOM 522 N N . LYS A 1 69 ? 10.941 19.126 -17.518 1.00 85.25 69 LYS A N 1
ATOM 523 C CA . LYS A 1 69 ? 9.732 19.365 -18.336 1.00 85.25 69 LYS A CA 1
ATOM 524 C C . LYS A 1 69 ? 8.807 18.140 -18.452 1.00 85.25 69 LYS A C 1
ATOM 526 O O . LYS A 1 69 ? 8.037 18.036 -19.413 1.00 85.25 69 LYS A O 1
ATOM 531 N N . ASP A 1 70 ? 8.830 17.228 -17.480 1.00 83.81 70 ASP A N 1
ATOM 532 C CA . ASP A 1 70 ? 7.979 16.036 -17.471 1.00 83.81 70 ASP A CA 1
ATOM 533 C C . ASP A 1 70 ? 6.620 16.312 -16.812 1.00 83.81 70 ASP A C 1
ATOM 535 O O . ASP A 1 70 ? 6.404 16.067 -15.627 1.00 83.81 70 ASP A O 1
ATOM 539 N N . ARG A 1 71 ? 5.666 16.803 -17.613 1.00 84.56 71 ARG A N 1
ATOM 540 C CA . ARG A 1 71 ? 4.310 17.145 -17.139 1.00 84.56 71 ARG A CA 1
ATOM 541 C C . ARG A 1 71 ? 3.592 15.976 -16.459 1.00 84.56 71 ARG A C 1
ATOM 543 O O . ARG A 1 71 ? 2.834 16.201 -15.521 1.00 84.56 71 ARG A O 1
ATOM 550 N N . VAL A 1 72 ? 3.818 14.748 -16.931 1.00 83.88 72 VAL A N 1
ATOM 551 C CA . VAL A 1 72 ? 3.192 13.540 -16.367 1.00 83.88 72 VAL A CA 1
ATOM 552 C C . VAL A 1 72 ? 3.721 13.278 -14.958 1.00 83.88 72 VAL A C 1
ATOM 554 O O . VAL A 1 72 ? 2.924 13.115 -14.037 1.00 83.88 72 VAL A O 1
ATOM 557 N N . GLY A 1 73 ? 5.045 13.333 -14.773 1.00 82.75 73 GLY A N 1
ATOM 558 C CA . GLY A 1 73 ? 5.677 13.232 -13.459 1.00 82.75 73 GLY A CA 1
ATOM 559 C C . GLY A 1 73 ? 5.174 14.298 -12.484 1.00 82.75 73 GLY A C 1
ATOM 560 O O . GLY A 1 73 ? 4.818 13.970 -11.355 1.00 82.75 73 GLY A O 1
ATOM 561 N N . THR A 1 74 ? 5.039 15.554 -12.925 1.00 85.81 74 THR A N 1
ATOM 562 C CA . THR A 1 74 ? 4.514 16.641 -12.079 1.00 85.81 74 THR A CA 1
ATOM 563 C C . THR A 1 74 ? 3.087 16.373 -11.593 1.00 85.81 74 THR A C 1
ATOM 565 O O . THR A 1 74 ? 2.811 16.514 -10.402 1.00 85.81 74 THR A O 1
ATOM 568 N N . VAL A 1 75 ? 2.176 15.987 -12.495 1.00 88.94 75 VAL A N 1
ATOM 569 C CA . VAL A 1 75 ? 0.768 15.723 -12.141 1.00 88.94 75 VAL A CA 1
ATOM 570 C C . VAL A 1 75 ? 0.664 14.534 -11.191 1.00 88.94 75 VAL A C 1
ATOM 572 O O . VAL A 1 75 ? -0.071 14.601 -10.207 1.00 88.94 75 VAL A O 1
ATOM 575 N N . LEU A 1 76 ? 1.436 13.475 -11.444 1.00 87.75 76 LEU A N 1
ATOM 576 C CA . LEU A 1 76 ? 1.451 12.302 -10.581 1.00 87.75 76 LEU A CA 1
ATOM 577 C C . LEU A 1 76 ? 1.938 12.645 -9.165 1.00 87.75 76 LEU A C 1
ATOM 579 O O . LEU A 1 76 ? 1.293 12.275 -8.1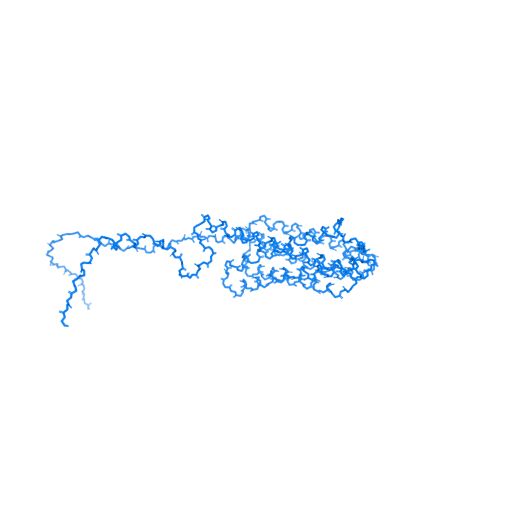87 1.00 87.75 76 LEU A O 1
ATOM 583 N N . GLN A 1 77 ? 3.037 13.394 -9.041 1.00 90.69 77 GLN A N 1
ATOM 584 C CA . GLN A 1 77 ? 3.563 13.801 -7.734 1.00 90.69 77 GLN A CA 1
ATOM 585 C C . GLN A 1 77 ? 2.618 14.742 -6.980 1.00 90.69 77 GLN A C 1
ATOM 587 O O . GLN A 1 77 ? 2.569 14.694 -5.754 1.00 90.69 77 GLN A O 1
ATOM 592 N N . LEU A 1 78 ? 1.830 15.564 -7.681 1.00 90.56 78 LEU A N 1
ATOM 593 C CA . LEU A 1 78 ? 0.806 16.395 -7.045 1.00 90.56 78 LEU A CA 1
ATOM 594 C C . LEU A 1 78 ? -0.295 15.541 -6.393 1.00 90.56 78 LEU A C 1
ATOM 596 O O . LEU A 1 78 ? -0.763 15.869 -5.304 1.00 90.56 78 LEU A O 1
ATOM 600 N N . GLN A 1 79 ? -0.670 14.425 -7.022 1.00 92.00 79 GLN A N 1
ATOM 601 C CA . GLN A 1 79 ? -1.622 13.476 -6.443 1.00 92.00 79 GLN A CA 1
ATOM 602 C C . GLN A 1 79 ? -1.026 12.748 -5.225 1.00 92.00 79 GLN A C 1
ATOM 604 O O . GLN A 1 79 ? -1.688 12.624 -4.198 1.00 92.00 79 GLN A O 1
ATOM 609 N N . VAL A 1 80 ? 0.249 12.340 -5.291 1.00 92.38 80 VAL A N 1
ATOM 610 C CA . VAL A 1 80 ? 0.967 11.760 -4.135 1.00 92.38 80 VAL A CA 1
ATOM 611 C C . VAL A 1 80 ? 1.061 12.763 -2.978 1.00 92.38 80 VAL A C 1
ATOM 613 O O . VAL A 1 80 ? 0.901 12.390 -1.816 1.00 92.38 80 VAL A O 1
ATOM 616 N N . LEU A 1 81 ? 1.279 14.046 -3.281 1.00 93.75 81 LEU A N 1
ATOM 617 C CA . LEU A 1 81 ? 1.331 15.119 -2.289 1.00 93.75 81 LEU A CA 1
ATOM 618 C C . LEU A 1 81 ? -0.006 15.280 -1.552 1.00 93.75 81 LEU A C 1
ATOM 620 O O . LEU A 1 81 ? -0.018 15.399 -0.327 1.00 93.75 81 LEU A O 1
ATOM 624 N N . SER A 1 82 ? -1.118 15.263 -2.289 1.00 94.38 82 SER A N 1
ATOM 625 C CA . SER A 1 82 ? -2.472 15.328 -1.726 1.00 94.38 82 SER A CA 1
ATOM 626 C C . SER A 1 82 ? -2.754 14.136 -0.801 1.00 94.38 82 SER A C 1
ATOM 628 O O . SER A 1 82 ? -3.143 14.325 0.355 1.00 94.38 82 SER A O 1
ATOM 630 N N . LEU A 1 83 ? -2.394 12.923 -1.231 1.00 94.56 83 LEU A N 1
ATOM 631 C CA . LEU A 1 83 ? -2.486 11.724 -0.397 1.00 94.56 83 LEU A CA 1
ATOM 632 C C . LEU A 1 83 ? -1.658 11.838 0.899 1.00 94.56 83 LEU A C 1
ATOM 634 O O . LEU A 1 83 ? -2.140 11.509 1.986 1.00 94.56 83 LEU A O 1
ATOM 638 N N . ALA A 1 84 ? -0.421 12.337 0.810 1.00 94.69 84 ALA A N 1
ATOM 639 C CA . ALA A 1 84 ? 0.440 12.540 1.976 1.00 94.69 84 ALA A CA 1
ATOM 640 C C . ALA A 1 84 ? -0.162 13.544 2.973 1.00 94.69 84 ALA A C 1
ATOM 642 O O . ALA A 1 84 ? -0.063 13.344 4.186 1.00 94.69 84 ALA A O 1
ATOM 643 N N . LEU A 1 85 ? -0.828 14.595 2.482 1.00 94.56 85 LEU A N 1
ATOM 644 C CA . LEU A 1 85 ? -1.529 15.567 3.322 1.00 94.56 85 LEU A CA 1
ATOM 645 C C . LEU A 1 85 ? -2.730 14.952 4.047 1.00 94.56 85 LEU A C 1
ATOM 647 O O . LEU A 1 85 ? -2.938 15.270 5.218 1.00 94.56 85 LEU A O 1
ATOM 651 N N . LEU A 1 86 ? -3.484 14.047 3.414 1.00 94.94 86 LEU A N 1
ATOM 652 C CA . LEU A 1 86 ? -4.583 13.338 4.079 1.00 94.94 86 LEU A CA 1
ATOM 653 C C . LEU A 1 86 ? -4.088 12.440 5.219 1.00 94.94 86 LEU A C 1
ATOM 655 O O . LEU A 1 86 ? -4.654 12.473 6.315 1.00 94.94 86 LEU A O 1
ATOM 659 N N . PHE A 1 87 ? -3.010 11.678 5.012 1.00 93.25 87 PHE A N 1
ATOM 660 C CA . PHE A 1 87 ? -2.422 10.862 6.083 1.00 93.25 87 PHE A CA 1
ATOM 661 C C . PHE A 1 87 ? -1.786 11.713 7.191 1.00 93.25 87 PHE A C 1
ATOM 663 O O . PHE A 1 87 ? -1.898 11.381 8.377 1.00 93.25 87 PHE A O 1
ATOM 670 N N . LEU A 1 88 ? -1.184 12.852 6.835 1.00 93.75 88 LEU A N 1
ATOM 671 C CA . LEU A 1 88 ? -0.676 13.815 7.807 1.00 93.75 88 LEU A CA 1
ATOM 672 C C . LEU A 1 88 ? -1.822 14.414 8.634 1.00 93.75 88 LEU A C 1
ATOM 674 O O . LEU A 1 88 ? -1.721 14.438 9.861 1.00 93.75 88 LEU A O 1
ATOM 678 N N . LEU A 1 89 ? -2.936 14.792 8.001 1.00 93.12 89 LEU A N 1
ATOM 679 C CA . LEU A 1 89 ? -4.147 15.258 8.677 1.00 93.12 89 LEU A CA 1
ATOM 680 C C . LEU A 1 89 ? -4.714 14.185 9.616 1.00 93.12 89 LEU A C 1
ATOM 682 O O . LEU A 1 89 ? -4.982 14.480 10.779 1.00 93.12 89 LEU A O 1
ATOM 686 N N . TYR A 1 90 ? -4.829 12.936 9.154 1.00 92.00 90 TYR A N 1
ATOM 687 C CA . TYR A 1 90 ? -5.264 11.805 9.981 1.00 92.00 90 TYR A CA 1
ATOM 688 C C . TYR A 1 90 ? -4.398 11.657 11.242 1.00 92.00 90 TYR A C 1
ATOM 690 O O . TYR A 1 90 ? -4.918 11.577 12.357 1.00 92.00 90 TYR A O 1
ATOM 698 N N . SER A 1 91 ? -3.071 11.685 11.085 1.00 91.75 91 SER A N 1
ATOM 699 C CA . SER A 1 91 ? -2.142 11.567 12.214 1.00 91.75 91 SER A CA 1
ATOM 700 C C . SER A 1 91 ? -2.195 12.765 13.168 1.00 91.75 91 SER A C 1
ATOM 702 O O . SER A 1 91 ? -2.162 12.581 14.385 1.00 91.75 91 SER A O 1
ATOM 704 N N . ALA A 1 92 ? -2.336 13.985 12.640 1.00 89.81 92 ALA A N 1
ATOM 705 C CA . ALA A 1 92 ? -2.435 15.204 13.433 1.00 89.81 92 ALA A CA 1
ATOM 706 C C . ALA A 1 92 ? -3.712 15.211 14.281 1.00 89.81 92 ALA A C 1
ATOM 708 O O . ALA A 1 92 ? -3.642 15.469 15.482 1.00 89.81 92 ALA A O 1
ATOM 709 N N . LEU A 1 93 ? -4.860 14.857 13.692 1.00 88.88 93 LEU A N 1
ATOM 710 C CA . LEU A 1 93 ? -6.127 14.719 14.417 1.00 88.88 93 LEU A CA 1
ATOM 711 C C . LEU A 1 93 ? -6.034 13.642 15.508 1.00 88.88 93 LEU A C 1
ATOM 713 O O . LEU A 1 93 ? -6.475 13.866 16.635 1.00 88.88 93 LEU A O 1
ATOM 717 N N . GLY A 1 94 ? -5.389 12.509 15.211 1.00 86.69 94 GLY A N 1
ATOM 718 C CA . GLY A 1 94 ? -5.116 11.455 16.190 1.00 86.69 94 GLY A CA 1
ATOM 719 C C . GLY A 1 94 ? -4.246 11.913 17.368 1.00 86.69 94 GLY A C 1
ATOM 720 O O . GLY A 1 94 ? -4.565 11.646 18.528 1.0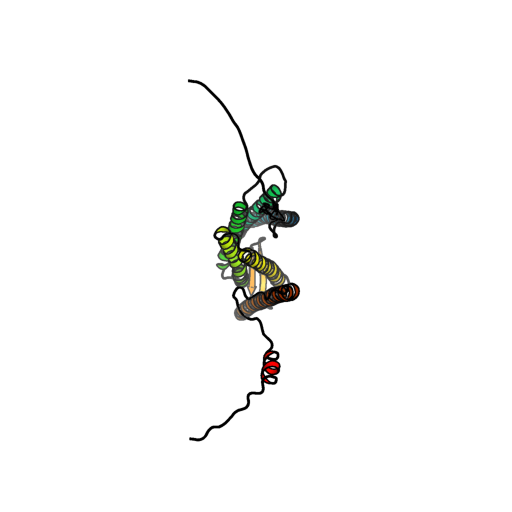0 86.69 94 GLY A O 1
ATOM 721 N N . LEU A 1 95 ? -3.169 12.656 17.097 1.00 86.62 95 LEU A N 1
ATOM 722 C CA . LEU A 1 95 ? -2.288 13.217 18.129 1.00 86.62 95 LEU A CA 1
ATOM 723 C C . LEU A 1 95 ? -2.977 14.298 18.969 1.00 86.62 95 LEU A C 1
ATOM 725 O O . LEU A 1 95 ? -2.770 14.349 20.184 1.00 86.62 95 LEU A O 1
ATOM 729 N N . LEU A 1 96 ? -3.800 15.145 18.347 1.00 85.00 96 LEU A N 1
ATOM 730 C CA . LEU A 1 96 ? -4.581 16.173 19.039 1.00 85.00 96 LEU A CA 1
ATOM 731 C C . LEU A 1 96 ? -5.614 15.547 19.980 1.00 85.00 96 LEU A C 1
ATOM 733 O O . LEU A 1 96 ? -5.717 15.980 21.125 1.00 85.00 96 LEU A O 1
ATOM 737 N N . ASN A 1 97 ? -6.286 14.476 19.547 1.00 81.69 97 ASN A N 1
ATOM 738 C CA . ASN A 1 97 ? -7.228 13.727 20.380 1.00 81.69 97 ASN A CA 1
ATOM 739 C C . ASN A 1 97 ? -6.554 13.054 21.593 1.00 81.69 97 ASN A C 1
ATOM 741 O O . ASN A 1 97 ? -7.178 12.918 22.644 1.00 81.69 97 ASN A O 1
ATOM 745 N N . ASN A 1 98 ? -5.277 12.666 21.482 1.00 74.62 98 ASN A N 1
ATOM 746 C CA . ASN A 1 98 ? -4.511 12.093 22.597 1.00 74.62 98 ASN A CA 1
ATOM 747 C C . ASN A 1 98 ? -4.074 13.141 23.637 1.00 74.62 98 ASN A C 1
ATOM 749 O O . ASN A 1 98 ? -3.847 12.801 24.803 1.00 74.62 98 ASN A O 1
ATOM 753 N N . LYS A 1 99 ? -3.959 14.421 23.258 1.00 72.50 99 LYS A N 1
ATOM 754 C CA . LYS A 1 99 ? -3.639 15.503 24.197 1.00 72.50 99 LYS A CA 1
ATOM 755 C C . LYS A 1 99 ? -4.899 15.903 24.965 1.00 72.50 99 LYS A C 1
ATOM 757 O O . LYS A 1 99 ? -5.712 16.694 24.493 1.00 72.50 99 LYS A O 1
ATOM 762 N N . LYS A 1 100 ? -5.039 15.369 26.184 1.00 57.41 100 LYS A N 1
ATOM 763 C CA . LYS A 1 100 ? -6.089 15.735 27.151 1.00 57.41 100 LYS A CA 1
ATOM 764 C C . LYS A 1 100 ? -6.123 17.261 27.350 1.00 57.41 100 LYS A C 1
ATOM 766 O O . LYS A 1 100 ? -5.315 17.786 28.107 1.00 57.41 100 LYS A O 1
ATOM 771 N N . GLY A 1 101 ? -7.045 17.961 26.685 1.00 57.91 101 GLY A N 1
ATOM 772 C CA . GLY A 1 101 ? -7.409 19.334 27.054 1.00 57.91 101 GLY A CA 1
ATOM 773 C C . GLY A 1 101 ? -7.558 20.379 25.947 1.00 57.91 101 GLY A C 1
ATOM 774 O O . GLY A 1 101 ? -7.904 21.500 26.296 1.00 57.91 101 GLY A O 1
ATOM 775 N N . SER A 1 102 ? -7.328 20.084 24.659 1.00 55.94 102 SER A N 1
ATOM 776 C CA . SER A 1 102 ? -7.401 21.139 23.625 1.00 55.94 102 SER A CA 1
ATOM 777 C C . SER A 1 102 ? -8.594 21.012 22.671 1.00 55.94 102 SER A C 1
ATOM 779 O O . SER A 1 102 ? -9.392 21.938 22.615 1.00 55.94 102 SER A O 1
ATOM 781 N N . TYR A 1 103 ? -8.776 19.885 21.973 1.00 57.62 103 TYR A N 1
ATOM 782 C CA . TYR A 1 103 ? -9.887 19.689 21.029 1.00 57.62 103 TYR A CA 1
ATOM 783 C C . TYR A 1 103 ? -10.222 18.194 20.912 1.00 57.62 103 TYR A C 1
ATOM 785 O O . TYR A 1 103 ? -9.333 17.394 20.636 1.00 57.62 103 TYR A O 1
ATOM 793 N N . PHE A 1 104 ? -11.485 17.811 21.139 1.00 66.31 104 PHE A N 1
ATOM 794 C CA . PHE A 1 104 ? -11.964 16.430 20.981 1.00 66.31 104 PHE A CA 1
ATOM 795 C C . PHE A 1 104 ? -12.705 16.298 19.650 1.00 66.31 104 PHE A C 1
ATOM 797 O O . PHE A 1 104 ? -13.838 16.762 19.516 1.00 66.31 104 PHE A O 1
ATOM 804 N N . TRP A 1 105 ? -12.064 15.681 18.659 1.00 71.12 105 TRP A N 1
ATOM 805 C CA . TRP A 1 105 ? -12.703 15.372 17.384 1.00 71.12 105 TRP A CA 1
ATOM 806 C C . TRP A 1 105 ? -13.446 14.040 17.479 1.00 71.12 105 TRP A C 1
ATOM 808 O O . TRP A 1 105 ? -12.871 13.061 17.964 1.00 71.12 105 TRP A O 1
ATOM 818 N N . PRO A 1 106 ? -14.698 13.963 16.999 1.00 80.19 106 PRO A N 1
ATOM 819 C CA . PRO A 1 106 ? -15.463 12.731 17.066 1.00 80.19 106 PRO A CA 1
ATOM 820 C C . PRO A 1 106 ? -14.839 11.676 16.139 1.00 80.19 106 PRO A C 1
ATOM 822 O O . PRO A 1 106 ? -14.497 11.962 14.994 1.00 80.19 106 PRO A O 1
ATOM 825 N N . ASP A 1 107 ? -14.733 10.437 16.623 1.00 78.56 107 ASP A N 1
ATOM 826 C CA . ASP A 1 107 ? -14.145 9.300 15.892 1.00 78.56 107 ASP A CA 1
ATOM 827 C C . ASP A 1 107 ? -14.608 9.142 14.418 1.00 78.56 107 ASP A C 1
ATOM 829 O O . ASP A 1 107 ? -13.766 8.807 13.587 1.00 78.56 107 ASP A O 1
ATOM 833 N N . PRO A 1 108 ? -15.883 9.394 14.030 1.00 85.19 108 PRO A N 1
ATOM 834 C CA . PRO A 1 108 ? -16.307 9.306 12.629 1.00 85.19 108 PRO A CA 1
ATOM 835 C C . PRO A 1 108 ? -15.563 10.258 11.684 1.00 85.19 108 PRO A C 1
ATOM 837 O O . PRO A 1 108 ? -15.454 9.965 10.499 1.00 85.19 108 PRO A O 1
ATOM 840 N N . VAL A 1 109 ? -15.040 11.385 12.184 1.00 88.19 109 VAL A N 1
ATOM 841 C CA . VAL A 1 109 ? -14.250 12.328 11.376 1.00 88.19 109 VAL A CA 1
ATOM 842 C C . VAL A 1 109 ? -12.894 11.724 11.023 1.00 88.19 109 VAL A C 1
ATOM 844 O O . VAL A 1 109 ? -12.483 11.805 9.871 1.00 88.19 109 VAL A O 1
ATOM 847 N N . LEU A 1 110 ? -12.221 11.066 11.974 1.00 88.56 110 LEU A N 1
ATOM 848 C CA . LEU A 1 110 ? -10.951 10.378 11.704 1.00 88.56 110 LEU A CA 1
ATOM 849 C C . LEU A 1 110 ? -11.153 9.232 10.706 1.00 88.56 110 LEU A C 1
ATOM 851 O O . LEU A 1 110 ? -10.375 9.080 9.769 1.00 88.56 110 LEU A O 1
ATOM 855 N N . GLU A 1 111 ? -12.223 8.462 10.894 1.00 89.56 111 GLU A N 1
ATOM 856 C CA . GLU A 1 111 ? -12.623 7.372 10.002 1.00 89.56 111 GLU A CA 1
ATOM 857 C C . GLU A 1 111 ? -12.953 7.873 8.584 1.00 89.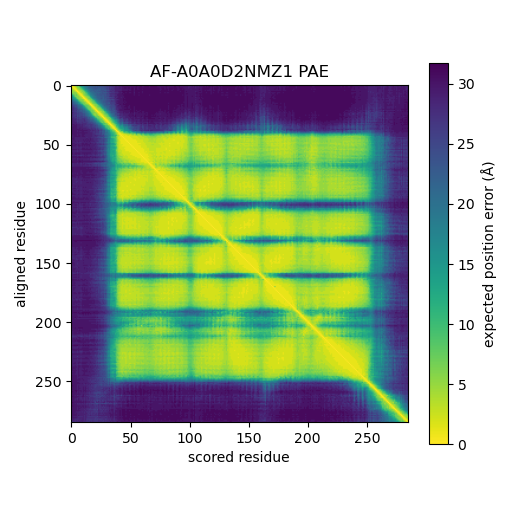56 111 GLU A C 1
ATOM 859 O O . GLU A 1 111 ? -12.577 7.241 7.598 1.00 89.56 111 GLU A O 1
ATOM 864 N N . LEU A 1 112 ? -13.586 9.045 8.460 1.00 92.44 112 LEU A N 1
ATOM 865 C CA . LEU A 1 112 ? -13.857 9.683 7.171 1.00 92.44 112 LEU A CA 1
ATOM 866 C C . LEU A 1 112 ? -12.576 10.164 6.478 1.00 92.44 112 LEU A C 1
ATOM 868 O O . LEU A 1 112 ? -12.413 9.921 5.286 1.00 92.44 112 LEU A O 1
ATOM 872 N N . VAL A 1 113 ? -11.661 10.818 7.201 1.00 93.69 113 VAL A N 1
ATOM 873 C CA . VAL A 1 113 ? -10.366 11.247 6.638 1.00 93.69 113 VAL A CA 1
ATOM 874 C C . VAL A 1 113 ? -9.575 10.035 6.146 1.00 93.69 113 VAL A C 1
ATOM 876 O O . VAL A 1 113 ? -9.025 10.062 5.047 1.00 93.69 113 VAL A O 1
ATOM 879 N N . LEU A 1 114 ? -9.566 8.949 6.921 1.00 92.69 114 LEU A N 1
ATOM 880 C CA . LEU A 1 114 ? -8.903 7.709 6.534 1.00 92.69 114 LEU A CA 1
ATOM 881 C C . LEU A 1 114 ? -9.563 7.053 5.309 1.00 92.69 114 LEU A C 1
ATOM 883 O O . LEU A 1 114 ? -8.862 6.572 4.421 1.00 92.69 114 LEU A O 1
ATOM 887 N N . LEU A 1 115 ? -10.898 7.064 5.226 1.00 94.88 115 LEU A N 1
ATOM 888 C CA . LEU A 1 115 ? -11.621 6.598 4.042 1.00 94.88 115 LEU A CA 1
ATOM 889 C C . LEU A 1 115 ? -11.230 7.403 2.798 1.00 94.88 115 LEU A C 1
ATOM 891 O O . LEU A 1 115 ? -10.955 6.808 1.760 1.00 94.88 115 LEU A O 1
ATOM 895 N N . LEU A 1 116 ? -11.195 8.735 2.901 1.00 95.94 116 LEU A N 1
ATOM 896 C CA . LEU A 1 116 ? -10.788 9.605 1.797 1.00 95.94 116 LEU A CA 1
ATOM 897 C C . LEU A 1 116 ? -9.351 9.312 1.359 1.00 95.94 116 LEU A C 1
ATOM 899 O O . LEU A 1 116 ? -9.108 9.220 0.160 1.00 95.94 116 LEU A O 1
ATOM 903 N N . ALA A 1 117 ? -8.439 9.073 2.306 1.00 95.19 117 ALA A N 1
ATOM 904 C CA . ALA A 1 117 ? -7.064 8.689 1.999 1.00 95.19 117 ALA A CA 1
ATOM 905 C C . ALA A 1 117 ? -7.004 7.378 1.196 1.00 95.19 117 ALA A C 1
ATOM 907 O O . ALA A 1 117 ? -6.381 7.340 0.140 1.00 95.19 117 ALA A O 1
ATOM 908 N N . PHE A 1 118 ? -7.712 6.324 1.622 1.00 95.88 118 PHE A N 1
ATOM 909 C CA . PHE A 1 118 ? -7.739 5.064 0.866 1.00 95.88 118 PHE A CA 1
ATOM 910 C C . PHE A 1 118 ? -8.414 5.193 -0.502 1.00 95.88 118 PHE A C 1
ATOM 912 O O . PHE A 1 118 ? -8.007 4.528 -1.451 1.00 95.88 118 PHE A O 1
ATOM 919 N N . VAL A 1 119 ? -9.453 6.021 -0.625 1.00 96.38 119 VAL A N 1
ATOM 920 C CA . VAL A 1 119 ? -10.121 6.266 -1.912 1.00 96.38 119 VAL A CA 1
ATOM 921 C C . VAL A 1 119 ? -9.198 7.021 -2.866 1.00 96.38 119 VAL A C 1
ATOM 923 O O . VAL A 1 119 ? -9.120 6.666 -4.042 1.00 96.38 119 VAL A O 1
ATOM 926 N N . GLU A 1 120 ? -8.481 8.031 -2.378 1.00 95.31 120 GLU A N 1
ATOM 927 C CA . GLU A 1 120 ? -7.510 8.771 -3.180 1.00 95.31 120 GLU A CA 1
ATOM 928 C C . GLU A 1 120 ? -6.326 7.889 -3.591 1.00 95.31 120 GLU A C 1
ATOM 930 O O . GLU A 1 120 ? -5.934 7.898 -4.759 1.00 95.31 120 GLU A O 1
ATOM 935 N N . GLU A 1 121 ? -5.820 7.060 -2.677 1.00 95.25 121 GLU A N 1
ATOM 936 C CA . GLU A 1 121 ? -4.787 6.062 -2.966 1.00 95.25 121 GLU A CA 1
ATOM 937 C C . GLU A 1 121 ? -5.258 5.051 -4.019 1.00 95.25 121 GLU A C 1
ATOM 939 O O . GLU A 1 121 ? -4.552 4.782 -4.993 1.00 95.25 121 GLU A O 1
ATOM 944 N N . PHE A 1 122 ? -6.483 4.535 -3.882 1.00 94.94 122 PHE A N 1
ATOM 945 C CA . PHE A 1 122 ? -7.078 3.643 -4.873 1.00 94.94 122 PHE A CA 1
ATOM 946 C C . PHE A 1 122 ? -7.153 4.315 -6.243 1.00 94.94 122 PHE A C 1
ATOM 948 O O . PHE A 1 122 ? -6.782 3.708 -7.248 1.00 94.94 122 PHE A O 1
ATOM 955 N N . LEU A 1 123 ? -7.619 5.567 -6.292 1.00 92.94 123 LEU A N 1
ATOM 956 C CA . LEU A 1 123 ? -7.751 6.320 -7.532 1.00 92.94 123 LEU A CA 1
ATOM 957 C C . LEU A 1 123 ? -6.390 6.573 -8.189 1.00 92.94 123 LEU A C 1
ATOM 959 O O . LEU A 1 123 ? -6.289 6.460 -9.409 1.00 92.94 123 LEU A O 1
ATOM 963 N N . LEU A 1 124 ? -5.353 6.870 -7.403 1.00 91.31 124 LEU A N 1
ATOM 964 C CA . LEU A 1 124 ? -3.987 7.071 -7.887 1.00 91.31 124 LEU A CA 1
ATOM 965 C C . LEU A 1 124 ? -3.494 5.844 -8.663 1.00 91.31 124 LEU A C 1
ATOM 967 O O . LEU A 1 124 ? -3.182 5.951 -9.851 1.00 91.31 124 LEU A O 1
ATOM 971 N N . TYR A 1 125 ? -3.519 4.662 -8.043 1.00 90.38 125 TYR A N 1
ATOM 972 C CA . TYR A 1 125 ? -3.064 3.430 -8.699 1.00 90.38 125 TYR A CA 1
ATOM 973 C C . TYR A 1 125 ? -4.007 2.968 -9.817 1.00 90.38 125 TYR A C 1
ATOM 975 O O . TYR A 1 125 ? -3.566 2.455 -10.847 1.00 90.38 125 TYR A O 1
ATOM 983 N N . TYR A 1 126 ? -5.314 3.196 -9.667 1.00 89.56 126 TYR A N 1
ATOM 984 C CA . TYR A 1 126 ? -6.298 2.873 -10.698 1.00 89.56 126 TYR A CA 1
ATOM 985 C C . TYR A 1 126 ? -6.088 3.687 -11.981 1.00 89.56 126 TYR A C 1
ATOM 987 O O . TYR A 1 126 ? -6.265 3.161 -13.083 1.00 89.56 126 TYR A O 1
ATOM 995 N N . LEU A 1 127 ? -5.726 4.968 -11.858 1.00 86.19 127 LEU A N 1
ATOM 996 C CA . LEU A 1 127 ? -5.433 5.828 -13.004 1.00 86.19 127 LEU A CA 1
ATOM 997 C C . LEU A 1 127 ? -4.096 5.464 -13.654 1.00 86.19 127 LEU A C 1
ATOM 999 O O . LEU A 1 127 ? -4.051 5.363 -14.880 1.00 86.19 127 LEU A O 1
ATOM 1003 N N . GLN A 1 128 ? -3.065 5.160 -12.859 1.00 80.38 128 GLN A N 1
ATOM 1004 C CA . GLN A 1 128 ? -1.778 4.652 -13.362 1.00 80.38 128 GLN A CA 1
ATOM 1005 C C . GLN A 1 128 ? -1.927 3.353 -14.167 1.00 80.38 128 GLN A C 1
ATOM 1007 O O . GLN A 1 128 ? -1.151 3.077 -15.078 1.00 80.38 128 GLN A O 1
ATOM 1012 N N . ARG A 1 129 ? -2.974 2.567 -13.893 1.00 73.38 129 ARG A N 1
ATOM 1013 C CA . ARG A 1 129 ? -3.264 1.326 -14.617 1.00 73.38 129 ARG A CA 1
ATOM 1014 C C . ARG A 1 129 ? -3.533 1.519 -16.119 1.00 73.38 129 ARG A C 1
ATOM 1016 O O . ARG A 1 129 ? -3.486 0.564 -16.894 1.00 73.38 129 ARG A O 1
ATOM 1023 N N . LYS A 1 130 ? -3.902 2.726 -16.558 1.00 62.78 130 LYS A N 1
ATOM 1024 C CA . LYS A 1 130 ? -4.238 2.982 -17.971 1.00 62.78 130 LYS A CA 1
ATOM 1025 C C . LYS A 1 130 ? -3.012 3.116 -18.874 1.00 62.78 130 LYS A C 1
ATOM 1027 O O . LYS A 1 130 ? -3.168 3.031 -20.092 1.00 62.78 130 LYS A O 1
ATOM 1032 N N . ASP A 1 131 ? -1.817 3.232 -18.304 1.00 64.69 131 ASP A N 1
ATOM 1033 C CA . ASP A 1 131 ? -0.578 3.232 -19.070 1.00 64.69 131 ASP A CA 1
ATOM 1034 C C . ASP A 1 131 ? -0.221 1.787 -19.469 1.00 64.69 131 ASP A C 1
ATOM 1036 O O . ASP A 1 131 ? 0.109 0.921 -18.656 1.00 64.69 131 ASP A O 1
ATOM 1040 N N . THR A 1 132 ? -0.371 1.479 -20.758 1.00 60.16 132 THR A N 1
ATOM 1041 C CA . THR A 1 132 ? -0.281 0.107 -21.299 1.00 60.16 132 THR A CA 1
ATOM 1042 C C . THR A 1 132 ? 1.151 -0.370 -21.559 1.00 60.16 132 THR A C 1
ATOM 1044 O O . THR A 1 132 ? 1.351 -1.502 -21.995 1.00 60.16 132 THR A O 1
ATOM 1047 N N . SER A 1 133 ? 2.160 0.464 -21.302 1.00 65.44 133 SER A N 1
ATOM 1048 C CA . SER A 1 133 ? 3.526 0.241 -21.789 1.00 65.44 133 SER A CA 1
ATOM 1049 C C . SER A 1 133 ? 4.426 -0.617 -20.898 1.00 65.44 133 SER A C 1
ATOM 1051 O O . SER A 1 133 ? 5.519 -0.967 -21.345 1.00 65.44 133 SER A O 1
ATOM 1053 N N . GLY A 1 134 ? 4.011 -0.965 -19.676 1.00 77.56 134 GLY A N 1
ATOM 1054 C CA . GLY A 1 134 ? 4.891 -1.633 -18.715 1.00 77.56 134 GLY A CA 1
ATOM 1055 C C . GLY A 1 134 ? 4.235 -2.722 -17.867 1.00 77.56 134 GLY A C 1
ATOM 1056 O O . GLY A 1 134 ? 3.010 -2.868 -17.808 1.00 77.56 134 GLY A O 1
ATOM 1057 N N . ILE A 1 135 ? 5.078 -3.550 -17.246 1.00 84.19 135 ILE A N 1
ATOM 1058 C CA . ILE A 1 135 ? 4.645 -4.658 -16.381 1.00 84.19 135 ILE A CA 1
ATOM 1059 C C . ILE A 1 135 ? 4.209 -4.179 -14.987 1.00 84.19 135 ILE A C 1
ATOM 1061 O O . ILE A 1 135 ? 3.386 -4.832 -14.343 1.00 84.19 135 ILE A O 1
ATOM 1065 N N . GLU A 1 136 ? 4.694 -3.015 -14.546 1.00 83.88 136 GLU A N 1
ATOM 1066 C CA . GLU A 1 136 ? 4.319 -2.343 -13.295 1.00 83.88 136 GLU A CA 1
ATOM 1067 C C . GLU A 1 136 ? 2.804 -2.175 -13.160 1.00 83.88 136 GLU A C 1
ATOM 1069 O O . GLU A 1 136 ? 2.248 -2.340 -12.078 1.00 83.88 136 GLU A O 1
ATOM 1074 N N . ASN A 1 137 ? 2.120 -1.991 -14.287 1.00 86.38 137 ASN A N 1
ATOM 1075 C CA . ASN A 1 137 ? 0.675 -1.893 -14.369 1.00 86.38 137 ASN A CA 1
ATOM 1076 C C . ASN A 1 137 ? -0.028 -3.111 -13.733 1.00 86.38 137 ASN A C 1
ATOM 1078 O O . ASN A 1 137 ? -0.987 -2.975 -12.970 1.00 86.38 137 ASN A O 1
ATOM 1082 N N . ARG A 1 138 ? 0.500 -4.326 -13.955 1.00 89.38 138 ARG A N 1
ATOM 1083 C CA . ARG A 1 138 ? -0.051 -5.528 -13.316 1.00 89.38 138 ARG A CA 1
ATOM 1084 C C . ARG A 1 138 ? 0.141 -5.505 -11.801 1.00 89.38 138 ARG A C 1
ATOM 1086 O O . ARG A 1 138 ? -0.734 -5.977 -11.083 1.00 89.38 138 ARG A O 1
ATOM 1093 N N . TYR A 1 139 ? 1.261 -4.983 -11.316 1.00 90.31 139 TYR A N 1
ATOM 1094 C CA . TYR A 1 139 ? 1.504 -4.859 -9.883 1.00 90.31 139 TYR A CA 1
ATOM 1095 C C . TYR A 1 139 ? 0.577 -3.822 -9.236 1.00 90.31 139 TYR A C 1
ATOM 1097 O O . TYR A 1 139 ? 0.049 -4.093 -8.158 1.00 90.31 139 TYR A O 1
ATOM 1105 N N . PHE A 1 140 ? 0.320 -2.691 -9.902 1.00 91.12 140 PHE A N 1
ATOM 1106 C CA . PHE A 1 140 ? -0.640 -1.681 -9.440 1.00 91.12 140 PHE A CA 1
ATOM 1107 C C . PHE A 1 140 ? -2.073 -2.222 -9.407 1.00 91.12 140 PHE A C 1
ATOM 1109 O O . PHE A 1 140 ? -2.768 -2.047 -8.411 1.00 91.12 140 PHE A O 1
ATOM 1116 N N . ASP A 1 141 ? -2.488 -2.971 -10.431 1.00 91.31 141 ASP A N 1
ATOM 1117 C CA . ASP A 1 141 ? -3.793 -3.646 -10.464 1.00 91.31 141 ASP A CA 1
ATOM 1118 C C . ASP A 1 141 ? -3.974 -4.610 -9.276 1.00 91.31 141 ASP A C 1
ATOM 1120 O O . ASP A 1 141 ? -5.026 -4.639 -8.637 1.00 91.31 141 ASP A O 1
ATOM 1124 N N . LEU A 1 142 ? -2.921 -5.356 -8.924 1.00 92.81 142 LEU A N 1
ATOM 1125 C CA . LEU A 1 142 ? -2.921 -6.244 -7.757 1.00 92.81 142 LEU A CA 1
ATOM 1126 C C . LEU A 1 142 ? -2.896 -5.467 -6.429 1.00 92.81 142 LEU A C 1
ATOM 1128 O O . LEU A 1 142 ? -3.498 -5.924 -5.461 1.00 92.81 142 LEU A O 1
ATOM 1132 N N . LEU A 1 143 ? -2.258 -4.291 -6.377 1.00 93.06 143 LEU A N 1
ATOM 1133 C CA . LEU A 1 143 ? -2.245 -3.408 -5.202 1.00 93.06 143 LEU A CA 1
ATOM 1134 C C . LEU A 1 143 ? -3.611 -2.743 -4.953 1.00 93.06 143 LEU A C 1
ATOM 1136 O O . LEU A 1 143 ? -3.992 -2.545 -3.801 1.00 93.06 143 LEU A O 1
ATOM 1140 N N . CYS A 1 144 ? -4.403 -2.483 -5.997 1.00 94.44 144 CYS A N 1
ATOM 1141 C CA . CYS A 1 144 ? -5.769 -1.974 -5.851 1.00 94.44 144 CYS A CA 1
ATOM 1142 C C . CYS A 1 144 ? -6.683 -2.922 -5.048 1.00 94.44 144 CYS A C 1
ATOM 1144 O O . CYS A 1 144 ? -7.606 -2.454 -4.382 1.00 94.44 144 CYS A O 1
ATOM 1146 N N . VAL A 1 145 ? -6.436 -4.238 -5.078 1.00 94.69 145 VAL A N 1
ATOM 1147 C CA . VAL A 1 145 ? -7.248 -5.242 -4.365 1.00 94.69 145 VAL A CA 1
ATOM 1148 C C . VAL A 1 145 ? -7.231 -5.035 -2.840 1.00 94.69 145 VAL A C 1
ATOM 1150 O O . VAL A 1 145 ? -8.306 -4.841 -2.268 1.00 94.69 145 VAL A O 1
ATOM 1153 N N . PRO A 1 146 ? -6.076 -5.040 -2.141 1.00 95.56 146 PRO A N 1
ATOM 1154 C CA . PRO A 1 146 ? -6.045 -4.783 -0.703 1.00 95.56 146 PRO A CA 1
ATOM 1155 C C . PRO A 1 146 ? -6.526 -3.376 -0.329 1.00 95.56 146 PRO A C 1
ATOM 1157 O O . PRO A 1 146 ? -7.200 -3.233 0.689 1.00 95.56 146 PRO A O 1
ATOM 1160 N N . ILE A 1 147 ? -6.273 -2.356 -1.160 1.00 95.50 147 ILE A N 1
ATOM 1161 C CA . ILE A 1 147 ? -6.795 -1.001 -0.915 1.00 95.50 147 ILE A CA 1
ATOM 1162 C C . ILE A 1 147 ? -8.329 -1.012 -0.934 1.00 95.50 147 ILE A C 1
ATOM 1164 O O . ILE A 1 147 ? -8.963 -0.466 -0.033 1.00 95.50 147 ILE A O 1
ATOM 1168 N N . ALA A 1 148 ? -8.951 -1.698 -1.898 1.00 95.50 148 ALA A N 1
ATOM 1169 C CA . ALA A 1 148 ? -10.406 -1.826 -1.958 1.00 95.50 148 ALA A CA 1
ATOM 1170 C C . ALA A 1 148 ? -10.985 -2.521 -0.712 1.00 95.50 148 ALA A C 1
ATOM 1172 O O . ALA A 1 148 ? -12.032 -2.109 -0.211 1.00 95.50 148 ALA A O 1
ATOM 1173 N N . ILE A 1 149 ? -10.290 -3.523 -0.158 1.00 94.81 149 ILE A N 1
ATOM 1174 C CA . ILE A 1 149 ? -10.674 -4.155 1.116 1.00 94.81 149 ILE A CA 1
ATOM 1175 C C . ILE A 1 149 ? -10.638 -3.125 2.257 1.00 94.81 149 ILE A C 1
ATOM 1177 O O . ILE A 1 149 ? -11.577 -3.063 3.058 1.00 94.81 149 ILE A O 1
ATOM 1181 N N . CYS A 1 150 ? -9.605 -2.280 2.322 1.00 95.06 150 CYS A N 1
ATOM 1182 C CA . CYS A 1 150 ? -9.508 -1.190 3.299 1.00 95.06 150 CYS A CA 1
ATOM 1183 C C . CYS A 1 150 ? -10.636 -0.155 3.136 1.00 95.06 150 CYS A C 1
ATOM 1185 O O . CYS A 1 150 ? -11.245 0.242 4.130 1.00 95.06 150 CYS A O 1
ATOM 1187 N N . VAL A 1 151 ? -10.980 0.228 1.902 1.00 95.88 151 VAL A N 1
ATOM 1188 C CA . VAL A 1 151 ? -12.098 1.143 1.606 1.00 95.88 151 VAL A CA 1
ATOM 1189 C C . VAL A 1 151 ? -13.420 0.546 2.084 1.00 95.88 151 VAL A C 1
ATOM 1191 O O . VAL A 1 151 ? -14.113 1.156 2.897 1.00 95.88 151 VAL A O 1
ATOM 1194 N N . VAL A 1 152 ? -13.760 -0.668 1.638 1.00 94.38 152 VAL A N 1
ATOM 1195 C CA . VAL A 1 152 ? -15.038 -1.318 1.972 1.00 94.38 152 VAL A CA 1
ATOM 1196 C C . VAL A 1 152 ? -15.163 -1.547 3.477 1.00 94.38 152 VAL A C 1
ATOM 1198 O O . VAL A 1 152 ? -16.209 -1.260 4.055 1.00 94.38 152 VAL A O 1
ATOM 1201 N N . SER A 1 153 ? -14.102 -2.016 4.137 1.00 92.19 153 SER A N 1
ATOM 1202 C CA . SER A 1 153 ? -14.116 -2.224 5.591 1.00 92.19 153 SER A CA 1
ATOM 1203 C C . SER A 1 153 ? -14.290 -0.920 6.375 1.00 92.19 153 SER A C 1
ATOM 1205 O O . SER A 1 153 ? -15.064 -0.896 7.333 1.00 92.19 153 SER A O 1
ATOM 1207 N N . THR A 1 154 ? -13.664 0.175 5.933 1.00 91.50 154 THR A N 1
ATOM 1208 C CA . THR A 1 154 ? -13.825 1.506 6.545 1.00 91.50 154 THR A CA 1
ATOM 1209 C C . THR A 1 154 ? -15.232 2.070 6.300 1.00 91.50 154 THR A C 1
ATOM 1211 O O . THR A 1 154 ? -15.863 2.585 7.220 1.00 91.50 154 THR A O 1
ATOM 1214 N N . MET A 1 155 ? -15.799 1.894 5.099 1.00 91.88 155 MET A N 1
ATOM 1215 C CA . MET A 1 155 ? -17.193 2.274 4.819 1.00 91.88 155 MET A CA 1
ATOM 1216 C C . MET A 1 155 ? -18.193 1.497 5.683 1.00 91.88 155 MET A C 1
ATOM 1218 O O . MET A 1 155 ? -19.158 2.071 6.190 1.00 91.88 155 MET A O 1
ATOM 1222 N N . LEU A 1 156 ? -17.970 0.193 5.872 1.00 90.00 156 LEU A N 1
ATOM 1223 C CA . LEU A 1 156 ? -18.796 -0.636 6.750 1.00 90.00 156 LEU A CA 1
ATOM 1224 C C . LEU A 1 156 ? -18.695 -0.194 8.212 1.00 90.00 156 LEU A C 1
ATOM 1226 O O . LEU A 1 156 ? -19.698 -0.232 8.922 1.00 90.00 156 LEU A O 1
ATOM 1230 N N . GLU A 1 157 ? -17.519 0.250 8.655 1.00 87.56 157 GLU A N 1
ATOM 1231 C CA . GLU A 1 157 ? -17.316 0.785 10.002 1.00 87.56 157 GLU A CA 1
ATOM 1232 C C . GLU A 1 157 ? -18.022 2.129 10.230 1.00 87.56 157 GLU A C 1
ATOM 1234 O O . GLU A 1 157 ? -18.514 2.372 11.331 1.00 87.56 157 GLU A O 1
ATOM 1239 N N . LEU A 1 158 ? -18.125 2.969 9.197 1.00 87.56 158 LEU A N 1
ATOM 1240 C CA . LEU A 1 158 ? -18.889 4.218 9.248 1.00 87.56 158 LEU A CA 1
ATOM 1241 C C . LEU A 1 158 ? -20.407 3.987 9.219 1.00 87.56 158 LEU A C 1
ATOM 1243 O O . LEU A 1 158 ? -21.152 4.715 9.872 1.00 87.56 158 LEU A O 1
ATOM 1247 N N . ARG A 1 159 ? -20.879 2.990 8.457 1.00 85.25 159 ARG A N 1
ATOM 1248 C CA . ARG A 1 159 ? -22.315 2.720 8.266 1.00 85.25 159 ARG A CA 1
ATOM 1249 C C . ARG A 1 159 ? -22.925 1.863 9.375 1.00 85.25 159 ARG A C 1
ATOM 1251 O O . ARG A 1 159 ? -24.088 2.053 9.719 1.00 85.25 159 ARG A O 1
ATOM 1258 N N . SER A 1 160 ? -22.184 0.879 9.877 1.00 73.75 160 SER A N 1
ATOM 1259 C CA . SER A 1 160 ? -22.651 -0.060 10.899 1.00 73.75 160 SER A CA 1
ATOM 1260 C C . SER A 1 160 ? -22.095 0.310 12.269 1.00 73.75 160 SER A C 1
ATOM 1262 O O . SER A 1 160 ? -21.015 0.881 12.381 1.00 73.75 160 SER A O 1
ATOM 1264 N N . ASN A 1 161 ? -22.809 -0.044 13.338 1.00 63.78 161 ASN A N 1
ATOM 1265 C CA . ASN A 1 161 ? -22.423 0.262 14.714 1.00 63.78 161 ASN A CA 1
ATOM 1266 C C . ASN A 1 161 ? -21.146 -0.526 15.110 1.00 63.78 161 ASN A C 1
ATOM 1268 O O . ASN A 1 161 ? -21.232 -1.608 15.683 1.00 63.78 161 ASN A O 1
ATOM 1272 N N . ARG A 1 162 ? -19.962 -0.006 14.738 1.00 62.84 162 ARG A N 1
ATOM 1273 C CA . ARG A 1 162 ? -18.587 -0.477 15.034 1.00 62.84 162 ARG A CA 1
ATOM 1274 C C . ARG A 1 162 ? -18.460 -1.967 15.367 1.00 62.84 162 ARG A C 1
ATOM 1276 O O . ARG A 1 162 ? -18.091 -2.332 16.489 1.00 62.84 162 ARG A O 1
ATOM 1283 N N . SER A 1 163 ? -18.723 -2.829 14.388 1.00 69.06 163 SER A N 1
ATOM 1284 C CA . SER A 1 163 ? -18.477 -4.261 14.556 1.00 69.06 163 SER A CA 1
ATOM 1285 C C . SER A 1 163 ? -16.977 -4.517 14.762 1.00 69.06 163 SER A C 1
ATOM 1287 O O . SER A 1 163 ? -16.134 -3.918 14.096 1.00 69.06 163 SER A O 1
ATOM 1289 N N . ILE A 1 164 ? -16.618 -5.413 15.682 1.00 78.00 164 ILE A N 1
ATOM 1290 C CA . ILE A 1 164 ? -15.215 -5.826 15.870 1.00 78.00 164 ILE A CA 1
ATOM 1291 C C . ILE A 1 164 ? -14.664 -6.424 14.564 1.00 78.00 164 ILE A C 1
ATOM 1293 O O . ILE A 1 164 ? -13.511 -6.190 14.212 1.00 78.00 164 ILE A O 1
ATOM 1297 N N . TYR A 1 165 ? -15.521 -7.106 13.802 1.00 82.19 165 TYR A N 1
ATOM 1298 C CA . TYR A 1 165 ? -15.186 -7.719 12.522 1.00 82.19 165 TYR A CA 1
ATOM 1299 C C . TYR A 1 165 ? -14.717 -6.712 11.466 1.00 82.19 165 TYR A C 1
ATOM 1301 O O . TYR A 1 165 ? -13.694 -6.959 10.835 1.00 82.19 165 TYR A O 1
ATOM 1309 N N . SER A 1 166 ? -15.391 -5.567 11.295 1.00 84.12 166 SER A N 1
ATOM 1310 C CA . SER A 1 166 ? -14.975 -4.555 10.305 1.00 84.12 166 SER A CA 1
ATOM 1311 C C . SER A 1 166 ? -13.584 -3.998 10.615 1.00 84.12 166 SER A C 1
ATOM 1313 O O . SER A 1 166 ? -12.752 -3.887 9.716 1.00 84.12 166 SER A O 1
ATOM 1315 N N . LYS A 1 167 ? -13.284 -3.768 11.900 1.00 85.12 167 LYS A N 1
ATOM 1316 C CA . LYS A 1 167 ? -11.949 -3.352 12.358 1.00 85.12 167 LYS A CA 1
ATOM 1317 C C . LYS A 1 167 ? -10.888 -4.420 12.099 1.00 85.12 167 LYS A C 1
ATOM 1319 O O . LYS A 1 167 ? -9.794 -4.099 11.641 1.00 85.12 167 LYS A O 1
ATOM 1324 N N . SER A 1 168 ? -11.202 -5.687 12.371 1.00 86.75 168 SER A N 1
ATOM 1325 C CA . SER A 1 168 ? -10.288 -6.805 12.111 1.00 86.75 168 SER A CA 1
ATOM 1326 C C . SER A 1 168 ? -10.003 -6.978 10.618 1.00 86.75 168 SER A C 1
ATOM 1328 O O . SER A 1 168 ? -8.841 -7.109 10.242 1.00 86.75 168 SER A O 1
ATOM 1330 N N . VAL A 1 169 ? -11.031 -6.922 9.764 1.00 91.12 169 VAL A N 1
ATOM 1331 C CA . VAL A 1 169 ? -10.879 -7.016 8.301 1.00 91.12 169 VAL A CA 1
ATOM 1332 C C . VAL A 1 169 ? -10.028 -5.867 7.772 1.00 91.12 169 VAL A C 1
ATOM 1334 O O . VAL A 1 169 ? -9.124 -6.106 6.976 1.00 91.12 169 VAL A O 1
ATOM 1337 N N . ARG A 1 170 ? -10.248 -4.643 8.263 1.00 91.38 170 ARG A N 1
ATOM 1338 C CA . ARG A 1 170 ? -9.412 -3.491 7.914 1.00 91.38 170 ARG A CA 1
ATOM 1339 C C . ARG A 1 170 ? -7.950 -3.700 8.294 1.00 91.38 170 ARG A C 1
ATOM 1341 O O . ARG A 1 170 ? -7.069 -3.447 7.481 1.00 91.38 170 ARG A O 1
ATOM 1348 N N . GLY A 1 171 ? -7.686 -4.195 9.503 1.00 91.69 171 GLY A N 1
ATOM 1349 C CA . GLY A 1 171 ? -6.330 -4.515 9.951 1.00 91.69 171 GLY A CA 1
ATOM 1350 C C . GLY A 1 171 ? -5.642 -5.554 9.060 1.00 91.69 171 GLY A C 1
ATOM 1351 O O . GLY A 1 171 ? -4.500 -5.356 8.657 1.00 91.69 171 GLY A O 1
ATOM 1352 N N . ILE A 1 172 ? -6.348 -6.629 8.694 1.00 93.50 172 ILE A N 1
ATOM 1353 C CA . ILE A 1 172 ? -5.832 -7.657 7.774 1.00 93.50 172 ILE A CA 1
ATOM 1354 C C . ILE A 1 172 ? -5.565 -7.057 6.385 1.00 93.50 172 ILE A C 1
ATOM 1356 O O . ILE A 1 172 ? -4.516 -7.320 5.799 1.00 93.50 172 ILE A O 1
ATOM 1360 N N . GLY A 1 173 ? -6.476 -6.215 5.886 1.00 94.94 173 GLY A N 1
ATOM 1361 C CA . GLY A 1 173 ? -6.313 -5.485 4.627 1.00 94.94 173 GLY A CA 1
ATOM 1362 C C . GLY A 1 173 ? -5.081 -4.580 4.629 1.00 94.94 173 GLY A C 1
ATOM 1363 O O . GLY A 1 173 ? -4.303 -4.617 3.682 1.00 94.94 173 GLY A O 1
ATOM 1364 N N . LEU A 1 174 ? -4.842 -3.845 5.720 1.00 94.31 174 LEU A N 1
ATOM 1365 C CA . LEU A 1 174 ? -3.659 -2.998 5.900 1.00 94.31 174 LEU A CA 1
ATOM 1366 C C . LEU A 1 174 ? -2.354 -3.799 5.930 1.00 94.31 174 LEU A C 1
ATOM 1368 O O . LEU A 1 174 ? -1.364 -3.374 5.336 1.00 94.31 174 LEU A O 1
ATOM 1372 N N . ILE A 1 175 ? -2.349 -4.964 6.585 1.00 95.44 175 ILE A N 1
ATOM 1373 C CA . ILE A 1 175 ? -1.187 -5.862 6.585 1.00 95.44 175 ILE A CA 1
ATOM 1374 C C . ILE A 1 175 ? -0.918 -6.355 5.165 1.00 95.44 175 ILE A C 1
ATOM 1376 O O . ILE A 1 175 ? 0.220 -6.263 4.704 1.00 95.44 175 ILE A O 1
ATOM 1380 N N . LEU A 1 176 ? -1.947 -6.835 4.457 1.00 95.56 176 LEU A N 1
ATOM 1381 C CA . LEU A 1 176 ? -1.815 -7.275 3.067 1.00 95.56 176 LEU A CA 1
ATOM 1382 C C . LEU A 1 176 ? -1.294 -6.142 2.179 1.00 95.56 176 LEU A C 1
ATOM 1384 O O . LEU A 1 176 ? -0.351 -6.352 1.425 1.00 95.56 176 LEU A O 1
ATOM 1388 N N . HIS A 1 177 ? -1.872 -4.948 2.313 1.00 95.25 177 HIS A N 1
ATOM 1389 C CA . HIS A 1 177 ? -1.493 -3.753 1.570 1.00 95.25 177 HIS A CA 1
ATOM 1390 C C . HIS A 1 177 ? -0.014 -3.405 1.771 1.00 95.25 177 HIS A C 1
ATOM 1392 O O . HIS A 1 177 ? 0.753 -3.382 0.811 1.00 95.25 177 HIS A O 1
ATOM 1398 N N . GLY A 1 178 ? 0.405 -3.195 3.022 1.00 94.12 178 GLY A N 1
ATOM 1399 C CA . GLY A 1 178 ? 1.768 -2.768 3.334 1.00 94.12 178 GLY A CA 1
ATOM 1400 C C . GLY A 1 178 ? 2.817 -3.821 2.979 1.00 94.12 178 GLY A C 1
ATOM 1401 O O . GLY A 1 178 ? 3.845 -3.502 2.386 1.00 94.12 178 GLY A O 1
ATOM 1402 N N . THR A 1 179 ? 2.559 -5.094 3.289 1.00 95.31 179 THR A N 1
ATOM 1403 C CA . THR A 1 179 ? 3.510 -6.175 2.979 1.00 95.31 179 THR A CA 1
ATOM 1404 C C . THR A 1 179 ? 3.626 -6.431 1.476 1.00 95.31 179 THR A C 1
ATOM 1406 O O . THR A 1 179 ? 4.737 -6.630 0.984 1.00 95.31 179 THR A O 1
ATOM 1409 N N . TRP A 1 180 ? 2.518 -6.352 0.730 1.00 95.31 180 TRP A N 1
ATOM 1410 C CA . TRP A 1 180 ? 2.545 -6.454 -0.728 1.00 95.31 180 TRP A CA 1
ATOM 1411 C C . TRP A 1 180 ? 3.274 -5.272 -1.373 1.00 95.31 180 TRP A C 1
ATOM 1413 O O . TRP A 1 180 ? 4.079 -5.483 -2.277 1.00 95.31 180 TRP A O 1
ATOM 1423 N N . PHE A 1 181 ? 3.060 -4.046 -0.884 1.00 93.06 181 PHE A N 1
ATOM 1424 C CA . PHE A 1 181 ? 3.781 -2.862 -1.360 1.00 93.06 181 PHE A CA 1
ATOM 1425 C C . PHE A 1 181 ? 5.302 -3.019 -1.200 1.00 93.06 181 PHE A C 1
ATOM 1427 O O . PHE A 1 181 ? 6.065 -2.774 -2.134 1.00 93.06 181 PHE A O 1
ATOM 1434 N N . VAL A 1 182 ? 5.751 -3.517 -0.044 1.00 92.62 182 VAL A N 1
ATOM 1435 C CA . VAL A 1 182 ? 7.173 -3.809 0.197 1.00 92.62 182 VAL A CA 1
ATOM 1436 C C . VAL A 1 182 ? 7.687 -4.904 -0.746 1.00 92.62 182 VAL A C 1
ATOM 1438 O O . VAL A 1 182 ? 8.748 -4.744 -1.350 1.00 92.62 182 VAL A O 1
ATOM 1441 N N . GLN A 1 183 ? 6.937 -5.996 -0.930 1.00 92.38 183 GLN A N 1
ATOM 1442 C CA . GLN A 1 183 ? 7.312 -7.078 -1.848 1.00 92.38 183 GLN A CA 1
ATOM 1443 C C . GLN A 1 183 ? 7.388 -6.614 -3.310 1.00 92.38 183 GLN A C 1
ATOM 1445 O O . GLN A 1 183 ? 8.291 -7.029 -4.043 1.00 92.38 183 GLN A O 1
ATOM 1450 N N . MET A 1 184 ? 6.474 -5.741 -3.737 1.00 89.44 184 MET A N 1
ATOM 1451 C CA . MET A 1 184 ? 6.525 -5.090 -5.045 1.00 89.44 184 MET A CA 1
ATOM 1452 C C . MET A 1 184 ? 7.821 -4.282 -5.189 1.00 89.44 184 MET A C 1
ATOM 1454 O O . MET A 1 184 ? 8.548 -4.478 -6.161 1.00 89.44 184 MET A O 1
ATOM 1458 N N . GLY A 1 185 ? 8.160 -3.453 -4.197 1.00 88.50 185 GLY A N 1
ATOM 1459 C CA . GLY A 1 185 ? 9.405 -2.681 -4.194 1.00 88.50 185 GLY A CA 1
ATOM 1460 C C . GLY A 1 185 ? 10.645 -3.568 -4.334 1.00 88.50 185 GLY A C 1
ATOM 1461 O O . GLY A 1 185 ? 11.474 -3.348 -5.217 1.00 88.50 185 GLY A O 1
ATOM 1462 N N . PHE A 1 186 ? 10.745 -4.640 -3.543 1.00 88.25 186 PHE A N 1
ATOM 1463 C CA . PHE A 1 186 ? 11.836 -5.608 -3.698 1.00 88.25 186 PHE A CA 1
ATOM 1464 C C . PHE A 1 186 ? 11.856 -6.247 -5.090 1.00 88.25 186 PHE A C 1
ATOM 1466 O O . PHE A 1 186 ? 12.931 -6.435 -5.657 1.00 88.25 186 PHE A O 1
ATOM 1473 N N . SER A 1 187 ? 10.696 -6.543 -5.675 1.00 86.25 187 SER A N 1
ATOM 1474 C CA . SER A 1 187 ? 10.611 -7.143 -7.013 1.00 86.25 187 SER A CA 1
ATOM 1475 C C . SER A 1 187 ? 11.135 -6.218 -8.116 1.00 86.25 187 SER A C 1
ATOM 1477 O O . SER A 1 187 ? 11.667 -6.711 -9.106 1.00 86.25 187 SER A O 1
ATOM 1479 N N . PHE A 1 188 ? 11.020 -4.897 -7.951 1.00 83.94 188 PHE A N 1
ATOM 1480 C CA . PHE A 1 188 ? 11.497 -3.917 -8.935 1.00 83.94 188 PHE A CA 1
ATOM 1481 C C . PHE A 1 188 ? 12.988 -3.603 -8.800 1.00 83.94 188 PHE A C 1
ATOM 1483 O O . PHE A 1 188 ? 13.669 -3.429 -9.808 1.00 83.94 188 PHE A O 1
ATOM 1490 N N . TYR A 1 189 ? 13.499 -3.537 -7.569 1.00 76.44 189 TYR A N 1
ATOM 1491 C CA . TYR A 1 189 ? 14.858 -3.057 -7.295 1.00 76.44 189 TYR A CA 1
ATOM 1492 C C . TYR A 1 189 ? 15.894 -4.163 -7.058 1.00 76.44 189 TYR A C 1
ATOM 1494 O O . TYR A 1 189 ? 17.076 -3.866 -6.895 1.00 76.44 189 TYR A O 1
ATOM 1502 N N . THR A 1 190 ? 15.494 -5.436 -7.041 1.00 77.19 190 THR A N 1
ATOM 1503 C CA . THR A 1 190 ? 16.423 -6.563 -6.842 1.00 77.19 190 THR A CA 1
ATOM 1504 C C . THR A 1 190 ? 16.498 -7.487 -8.057 1.00 77.19 190 THR A C 1
ATOM 1506 O O . THR A 1 190 ? 15.691 -7.407 -8.982 1.00 77.19 190 THR A O 1
ATOM 1509 N N . ASN A 1 191 ? 17.439 -8.441 -8.027 1.00 63.00 191 ASN A N 1
ATOM 1510 C CA . ASN A 1 191 ? 17.570 -9.516 -9.025 1.00 63.00 191 ASN A CA 1
ATOM 1511 C C . ASN A 1 191 ? 16.346 -10.456 -9.107 1.00 63.00 191 ASN A C 1
ATOM 1513 O O . ASN A 1 191 ? 16.335 -11.377 -9.919 1.00 63.00 191 ASN A O 1
ATOM 1517 N N . LEU A 1 192 ? 15.322 -10.241 -8.273 1.00 60.53 192 LEU A N 1
ATOM 1518 C CA . LEU A 1 192 ? 14.020 -10.900 -8.387 1.00 60.53 192 LEU A CA 1
ATOM 1519 C C . LEU A 1 192 ? 13.198 -10.373 -9.574 1.00 60.53 192 LEU A C 1
ATOM 1521 O O . LEU A 1 192 ? 12.191 -10.988 -9.932 1.00 60.53 192 LEU A O 1
ATOM 1525 N N . MET A 1 193 ? 13.625 -9.270 -10.199 1.00 65.25 193 MET A N 1
ATOM 1526 C CA . MET A 1 193 ? 13.045 -8.805 -11.451 1.00 65.25 193 MET A CA 1
ATOM 1527 C C . MET A 1 193 ? 13.212 -9.871 -12.542 1.00 65.25 193 MET A C 1
ATOM 1529 O O . MET A 1 193 ? 14.257 -10.508 -12.707 1.00 65.25 193 MET A O 1
ATOM 1533 N N . VAL A 1 194 ? 12.141 -10.071 -13.304 1.00 66.12 194 VAL A N 1
ATOM 1534 C CA . VAL A 1 194 ? 12.079 -11.084 -14.354 1.00 66.12 194 VAL A CA 1
ATOM 1535 C C . VAL A 1 194 ? 13.175 -10.850 -15.384 1.00 66.12 194 VAL A C 1
ATOM 1537 O O . VAL A 1 194 ? 13.325 -9.751 -15.915 1.00 66.12 194 VAL A O 1
ATOM 1540 N N . HIS A 1 195 ? 13.949 -11.905 -15.654 1.00 69.25 195 HIS A N 1
ATOM 1541 C CA . HIS A 1 195 ? 15.020 -11.874 -16.642 1.00 69.25 195 HIS A CA 1
ATOM 1542 C C . HIS A 1 195 ? 14.478 -11.360 -17.976 1.00 69.25 195 HIS A C 1
ATOM 1544 O O . HIS A 1 195 ? 13.472 -11.863 -18.470 1.00 69.25 195 HIS A O 1
ATOM 1550 N N . GLY A 1 196 ? 15.139 -10.341 -18.525 1.00 69.62 196 GLY A N 1
ATOM 1551 C CA . GLY A 1 196 ? 14.707 -9.684 -19.756 1.00 69.62 196 GLY A CA 1
ATOM 1552 C C . GLY A 1 196 ? 13.849 -8.433 -19.555 1.00 69.62 196 GLY A C 1
ATOM 1553 O O . GLY A 1 196 ? 13.532 -7.792 -20.552 1.00 69.62 196 GLY A O 1
ATOM 1554 N N . CYS A 1 197 ? 13.523 -8.033 -18.322 1.00 81.25 197 CYS A N 1
ATOM 1555 C CA . CYS A 1 197 ? 12.892 -6.743 -18.031 1.00 81.25 197 CYS A CA 1
ATOM 1556 C C . CYS A 1 197 ? 13.880 -5.776 -17.365 1.00 81.25 197 CYS A C 1
ATOM 1558 O O . CYS A 1 197 ? 14.759 -6.190 -16.613 1.00 81.25 197 CYS A O 1
ATOM 1560 N N . SER A 1 198 ? 13.765 -4.487 -17.679 1.00 80.44 198 SER A N 1
ATOM 1561 C CA . SER A 1 198 ? 14.619 -3.426 -17.143 1.00 80.44 198 SER A CA 1
ATOM 1562 C C . SER A 1 198 ? 13.789 -2.212 -16.746 1.00 80.44 198 SER A C 1
ATOM 1564 O O . SER A 1 198 ? 12.911 -1.788 -17.503 1.00 80.44 198 SER A O 1
ATOM 1566 N N . LEU A 1 199 ? 14.110 -1.636 -15.588 1.00 82.06 199 LEU A N 1
ATOM 1567 C CA . LEU A 1 199 ? 13.547 -0.375 -15.123 1.00 82.06 199 LEU A CA 1
ATOM 1568 C C . LEU A 1 199 ? 14.076 0.777 -15.988 1.00 82.06 199 LEU A C 1
ATOM 1570 O O . LEU A 1 199 ? 15.285 0.958 -16.126 1.00 82.06 199 LEU A O 1
ATOM 1574 N N . HIS A 1 200 ? 13.168 1.550 -16.567 1.00 80.00 200 HIS A N 1
ATOM 1575 C CA . HIS A 1 200 ? 13.466 2.765 -17.306 1.00 80.00 200 HIS A CA 1
ATOM 1576 C C . HIS A 1 200 ? 12.853 3.952 -16.566 1.00 80.00 200 HIS A C 1
ATOM 1578 O O . HIS A 1 200 ? 11.634 4.117 -16.539 1.00 80.00 200 HIS A O 1
ATOM 1584 N N . GLU A 1 201 ? 13.703 4.760 -15.942 1.00 74.62 201 GLU A N 1
ATOM 1585 C CA . GLU A 1 201 ? 13.297 5.949 -15.198 1.00 74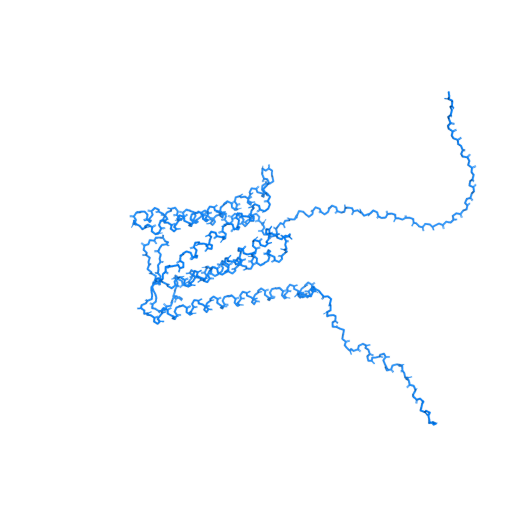.62 201 GLU A CA 1
ATOM 1586 C C . GLU A 1 201 ? 13.392 7.181 -16.104 1.00 74.62 201 GLU A C 1
ATOM 1588 O O . GLU A 1 201 ? 14.440 7.446 -16.691 1.00 74.62 201 GLU A O 1
ATOM 1593 N N . LYS A 1 202 ? 12.285 7.919 -16.243 1.00 70.88 202 LYS A N 1
ATOM 1594 C CA . LYS A 1 202 ? 12.235 9.174 -17.006 1.00 70.88 202 LYS A CA 1
ATOM 1595 C C . LYS A 1 202 ? 12.401 10.395 -16.097 1.00 70.88 202 LYS A C 1
ATOM 1597 O O . LYS A 1 202 ? 13.031 11.369 -16.491 1.00 70.88 202 LYS A O 1
ATOM 1602 N N . SER A 1 203 ? 11.824 10.340 -14.901 1.00 68.69 203 SER A N 1
ATOM 1603 C CA . SER A 1 203 ? 11.935 11.344 -13.837 1.00 68.69 203 SER A CA 1
ATOM 1604 C C . SER A 1 203 ? 11.613 10.673 -12.500 1.00 68.69 203 SER A C 1
ATOM 1606 O O . SER A 1 203 ? 11.041 9.576 -12.485 1.00 68.69 203 SER A O 1
ATOM 1608 N N . ARG A 1 204 ? 11.934 11.328 -11.377 1.00 63.12 204 ARG A N 1
ATOM 1609 C CA . ARG A 1 204 ? 11.577 10.839 -10.041 1.00 63.12 204 ARG A CA 1
ATOM 1610 C C . ARG A 1 204 ? 10.059 10.606 -9.972 1.00 63.12 204 ARG A C 1
ATOM 1612 O O . ARG A 1 204 ? 9.249 11.522 -10.094 1.00 63.12 204 ARG A O 1
ATOM 1619 N N . GLY A 1 205 ? 9.672 9.336 -9.852 1.00 64.62 205 GLY A N 1
ATOM 1620 C CA . GLY A 1 205 ? 8.275 8.889 -9.811 1.00 64.62 205 GLY A CA 1
ATOM 1621 C C . GLY A 1 205 ? 7.599 8.609 -11.158 1.00 64.62 205 GLY A C 1
ATOM 1622 O O . GLY A 1 205 ? 6.502 8.063 -11.149 1.00 64.62 205 GLY A O 1
ATOM 1623 N N . ASN A 1 206 ? 8.241 8.901 -12.293 1.00 78.31 2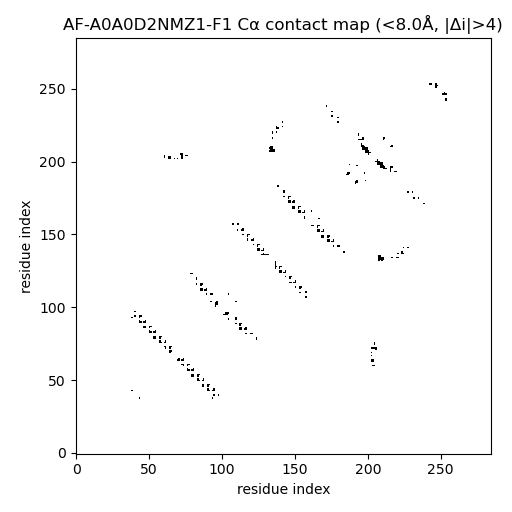06 ASN A N 1
ATOM 1624 C CA . ASN A 1 206 ? 7.816 8.430 -13.613 1.00 78.31 206 ASN A CA 1
ATOM 1625 C C . ASN A 1 206 ? 8.810 7.379 -14.119 1.00 78.31 206 ASN A C 1
ATOM 1627 O O . ASN A 1 206 ? 9.812 7.693 -14.772 1.00 78.31 206 ASN A O 1
ATOM 1631 N N . TYR A 1 207 ? 8.535 6.125 -13.779 1.00 79.75 207 TYR A N 1
ATOM 1632 C CA . TYR A 1 207 ? 9.318 4.972 -14.198 1.00 79.75 207 TYR A CA 1
ATOM 1633 C C . TYR A 1 207 ? 8.421 3.959 -14.901 1.00 79.75 207 TYR A C 1
ATOM 1635 O O . TYR A 1 207 ? 7.235 3.845 -14.607 1.00 79.75 207 TYR A O 1
ATOM 1643 N N . THR A 1 208 ? 9.008 3.199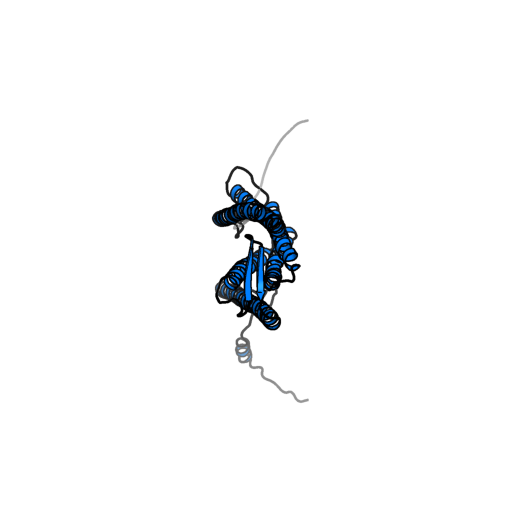 -15.817 1.00 83.44 208 THR A N 1
ATOM 1644 C CA . THR A 1 208 ? 8.324 2.103 -16.499 1.00 83.44 208 THR A CA 1
ATOM 1645 C C . THR A 1 208 ? 9.248 0.904 -16.619 1.00 83.44 208 THR A C 1
ATOM 1647 O O . THR A 1 208 ? 10.443 1.049 -16.882 1.00 83.44 208 THR A O 1
ATOM 1650 N N . ILE A 1 209 ? 8.724 -0.297 -16.404 1.00 84.69 209 ILE A N 1
ATOM 1651 C CA . ILE A 1 209 ? 9.492 -1.533 -16.504 1.00 84.69 209 ILE A CA 1
ATOM 1652 C C . ILE A 1 209 ? 9.202 -2.140 -17.871 1.00 84.69 209 ILE A C 1
ATOM 1654 O O . ILE A 1 209 ? 8.130 -2.696 -18.126 1.00 84.69 209 ILE A O 1
ATOM 1658 N N . LYS A 1 210 ? 10.189 -2.041 -18.763 1.00 83.56 210 LYS A N 1
ATOM 1659 C CA . LYS A 1 210 ? 10.092 -2.556 -20.131 1.00 83.56 210 LYS A CA 1
ATOM 1660 C C . LYS A 1 210 ? 10.740 -3.925 -20.225 1.00 83.56 210 LYS A C 1
ATOM 1662 O O . LYS A 1 210 ? 11.876 -4.108 -19.792 1.00 83.56 210 LYS A O 1
ATOM 1667 N N . CYS A 1 211 ? 10.030 -4.872 -20.826 1.00 84.88 211 CYS A N 1
ATOM 1668 C CA . CYS A 1 211 ? 10.557 -6.194 -21.145 1.00 84.88 211 CYS A CA 1
ATOM 1669 C C . CYS A 1 211 ? 11.036 -6.242 -22.602 1.00 84.88 211 CYS A C 1
ATOM 1671 O O . CYS A 1 211 ? 10.439 -5.617 -23.477 1.00 84.88 211 CYS A O 1
ATOM 1673 N N . ARG A 1 212 ? 12.132 -6.968 -22.858 1.00 83.00 212 ARG A N 1
ATOM 1674 C CA . ARG A 1 212 ? 12.798 -7.053 -24.171 1.00 83.00 212 ARG A CA 1
ATOM 1675 C C . ARG A 1 212 ? 11.936 -7.723 -25.234 1.00 83.00 212 ARG A C 1
ATOM 1677 O O . ARG A 1 212 ? 12.043 -7.377 -26.406 1.00 83.00 212 ARG A O 1
ATOM 1684 N N . SER A 1 213 ? 11.111 -8.685 -24.834 1.00 82.94 213 SER A N 1
ATOM 1685 C CA . SER A 1 213 ? 10.286 -9.462 -25.749 1.00 82.94 213 SER A CA 1
ATOM 1686 C C . SER A 1 213 ? 8.846 -9.599 -25.242 1.00 82.94 213 SER A C 1
ATOM 1688 O O . SER A 1 213 ? 8.568 -9.545 -24.042 1.00 82.94 213 SER A O 1
ATOM 1690 N N . HIS A 1 214 ? 7.911 -9.793 -26.174 1.00 85.50 214 HIS A N 1
ATOM 1691 C CA . HIS A 1 214 ? 6.512 -10.080 -25.857 1.00 85.50 214 HIS A CA 1
ATOM 1692 C C . HIS A 1 214 ? 6.322 -11.336 -24.974 1.00 85.50 214 HIS A C 1
ATOM 1694 O O . HIS A 1 214 ? 5.544 -11.261 -24.021 1.00 85.50 214 HIS A O 1
ATOM 1700 N N . PRO A 1 215 ? 7.015 -12.476 -25.198 1.00 85.62 215 PRO A N 1
ATOM 1701 C CA . PRO A 1 215 ? 6.907 -13.613 -24.281 1.00 85.62 215 PRO A CA 1
ATOM 1702 C C . PRO A 1 215 ? 7.447 -13.305 -22.875 1.00 85.62 215 PRO A C 1
ATOM 1704 O O . PRO A 1 215 ? 6.834 -13.739 -21.897 1.00 85.62 215 PRO A O 1
ATOM 1707 N N . ASP A 1 216 ? 8.512 -12.503 -22.742 1.00 85.06 216 ASP A N 1
ATOM 1708 C CA . ASP A 1 216 ? 9.027 -12.089 -21.425 1.00 85.06 216 ASP A CA 1
ATOM 1709 C C . ASP A 1 216 ? 8.006 -11.246 -20.654 1.00 85.06 216 ASP A C 1
ATOM 1711 O O . ASP A 1 216 ? 7.864 -11.401 -19.441 1.00 85.06 216 ASP A O 1
ATOM 1715 N N . TYR A 1 217 ? 7.240 -10.404 -21.354 1.00 85.56 217 TYR A N 1
ATOM 1716 C CA . TYR A 1 217 ? 6.156 -9.622 -20.758 1.00 85.56 217 TYR A CA 1
ATOM 1717 C C . TYR A 1 217 ? 5.046 -10.516 -20.180 1.00 85.56 217 TYR A C 1
ATOM 1719 O O . TYR A 1 217 ? 4.643 -10.345 -19.026 1.00 85.56 217 TYR A O 1
ATOM 1727 N N . HIS A 1 218 ? 4.578 -11.514 -20.940 1.00 86.62 218 HIS A N 1
ATOM 1728 C CA . HIS A 1 218 ? 3.559 -12.459 -20.451 1.00 86.62 218 HIS A CA 1
ATOM 1729 C C . HIS A 1 218 ? 4.071 -13.292 -19.280 1.00 86.62 218 HIS A C 1
ATOM 1731 O O . HIS A 1 218 ? 3.363 -13.470 -18.283 1.00 86.62 218 HIS A O 1
ATOM 1737 N N . ARG A 1 219 ? 5.331 -13.735 -19.352 1.00 88.25 219 ARG A N 1
ATOM 1738 C CA . ARG A 1 219 ? 5.992 -14.424 -18.243 1.00 88.25 219 ARG A CA 1
ATOM 1739 C C . ARG A 1 219 ? 6.030 -13.533 -17.006 1.00 88.25 219 ARG A C 1
ATOM 1741 O O . ARG A 1 219 ? 5.613 -13.976 -15.937 1.00 88.25 219 ARG A O 1
ATOM 1748 N N . ALA A 1 220 ? 6.440 -12.276 -17.140 1.00 87.62 220 ALA A N 1
ATOM 1749 C CA . ALA A 1 220 ? 6.509 -11.355 -16.015 1.00 87.62 220 ALA A CA 1
ATOM 1750 C C . ALA A 1 220 ? 5.139 -11.082 -15.379 1.00 87.62 220 ALA A C 1
ATOM 1752 O O . ALA A 1 220 ? 5.011 -11.072 -14.155 1.00 87.62 220 ALA A O 1
ATOM 1753 N N . ARG A 1 221 ? 4.087 -10.990 -16.196 1.00 88.19 221 ARG A N 1
ATOM 1754 C CA . ARG A 1 221 ? 2.700 -10.836 -15.731 1.00 88.19 221 ARG A CA 1
ATOM 1755 C C . ARG A 1 221 ? 2.202 -12.035 -14.933 1.00 88.19 221 ARG A C 1
ATOM 1757 O O . ARG A 1 221 ? 1.513 -11.864 -13.920 1.00 88.19 221 ARG A O 1
ATOM 1764 N N . SER A 1 222 ? 2.553 -13.239 -15.376 1.00 90.06 222 SER A N 1
ATOM 1765 C CA . SER A 1 222 ? 2.217 -14.469 -14.658 1.00 90.06 222 SER A CA 1
ATOM 1766 C C . SER A 1 222 ? 2.951 -14.555 -13.315 1.00 90.06 222 SER A C 1
ATOM 1768 O O . SER A 1 222 ? 2.322 -14.843 -12.299 1.00 90.06 222 SER A O 1
ATOM 1770 N N . ILE A 1 223 ? 4.238 -14.188 -13.281 1.00 90.56 223 ILE A N 1
ATOM 1771 C CA . ILE A 1 223 ? 5.065 -14.180 -12.066 1.00 90.56 223 ILE A CA 1
ATOM 1772 C C . ILE A 1 223 ? 4.520 -13.188 -11.038 1.00 90.56 223 ILE A C 1
ATOM 1774 O O . ILE A 1 223 ? 4.347 -13.569 -9.885 1.00 90.56 223 ILE A O 1
ATOM 1778 N N . ALA A 1 224 ? 4.165 -11.967 -11.446 1.00 90.81 224 ALA A N 1
ATOM 1779 C CA . ALA A 1 224 ? 3.549 -10.978 -10.557 1.00 90.81 224 ALA A CA 1
ATOM 1780 C C . ALA A 1 224 ? 2.256 -11.508 -9.911 1.00 90.81 224 ALA A C 1
ATOM 1782 O O . ALA A 1 224 ? 2.032 -11.371 -8.709 1.00 90.81 224 ALA A O 1
ATOM 1783 N N . THR A 1 225 ? 1.415 -12.173 -10.710 1.00 92.88 225 THR A N 1
ATOM 1784 C CA . THR A 1 225 ? 0.153 -12.757 -10.230 1.00 92.88 225 THR A CA 1
ATOM 1785 C C . THR A 1 225 ? 0.406 -13.924 -9.271 1.00 92.88 225 THR A C 1
ATOM 1787 O O . THR A 1 225 ? -0.254 -14.028 -8.240 1.00 92.88 225 THR A O 1
ATOM 1790 N N . LEU A 1 226 ? 1.382 -14.784 -9.573 1.00 93.31 226 LEU A N 1
ATOM 1791 C CA . LEU A 1 226 ? 1.768 -15.894 -8.704 1.00 93.31 226 LEU A CA 1
ATOM 1792 C C . LEU A 1 226 ? 2.347 -15.397 -7.372 1.00 93.31 226 LEU A C 1
ATOM 1794 O O . LEU A 1 226 ? 1.986 -15.922 -6.323 1.00 93.31 226 LEU A O 1
ATOM 1798 N N . GLN A 1 227 ? 3.200 -14.369 -7.410 1.00 93.31 227 GLN A N 1
ATOM 1799 C CA . GLN A 1 227 ? 3.753 -13.710 -6.225 1.00 93.31 227 GLN A CA 1
ATOM 1800 C C . GLN A 1 227 ? 2.640 -13.196 -5.310 1.00 93.31 227 GLN A C 1
ATOM 1802 O O . GLN A 1 227 ? 2.661 -13.490 -4.116 1.00 93.31 227 GLN A O 1
ATOM 1807 N N . PHE A 1 228 ? 1.651 -12.492 -5.868 1.00 94.38 228 PHE A N 1
ATOM 1808 C CA . PHE A 1 228 ? 0.514 -11.990 -5.099 1.00 94.38 228 PHE A CA 1
ATOM 1809 C C . PHE A 1 228 ? -0.333 -13.120 -4.514 1.00 94.38 228 PHE A C 1
ATOM 1811 O O . PHE A 1 228 ? -0.652 -13.097 -3.331 1.00 94.38 228 PHE A O 1
ATOM 1818 N N . ASN A 1 229 ? -0.663 -14.135 -5.314 1.00 95.88 229 ASN A N 1
ATOM 1819 C CA . ASN A 1 229 ? -1.477 -15.259 -4.851 1.00 95.88 229 ASN A CA 1
ATOM 1820 C C . ASN A 1 229 ? -0.778 -16.062 -3.747 1.00 95.88 229 ASN A C 1
ATOM 1822 O O . ASN A 1 229 ? -1.425 -16.460 -2.781 1.00 95.88 229 ASN A O 1
ATOM 1826 N N . CYS A 1 230 ? 0.535 -16.274 -3.862 1.00 95.94 230 CYS A N 1
ATOM 1827 C CA . CYS A 1 230 ? 1.334 -16.927 -2.827 1.00 95.94 230 CYS A CA 1
ATOM 1828 C C . CYS A 1 230 ? 1.368 -16.089 -1.540 1.00 95.94 230 CYS A C 1
ATOM 1830 O O . CYS A 1 230 ? 1.122 -16.612 -0.453 1.00 95.94 230 CYS A O 1
ATOM 1832 N N . HIS A 1 231 ? 1.591 -14.778 -1.668 1.00 95.31 231 HIS A N 1
ATOM 1833 C CA . HIS A 1 231 ? 1.589 -13.841 -0.544 1.00 95.31 231 HIS A CA 1
ATOM 1834 C C . HIS A 1 231 ? 0.233 -13.797 0.172 1.00 95.31 231 HIS A C 1
ATOM 1836 O O . HIS A 1 231 ? 0.161 -13.894 1.396 1.00 95.31 231 HIS A O 1
ATOM 1842 N N . LEU A 1 232 ? -0.856 -13.738 -0.598 1.00 95.38 232 LEU A N 1
ATOM 1843 C CA . LEU A 1 232 ? -2.223 -13.790 -0.088 1.00 95.38 232 LEU A CA 1
ATOM 1844 C C . LEU A 1 232 ? -2.509 -15.118 0.623 1.00 95.38 232 LEU A C 1
ATOM 1846 O O . LEU A 1 232 ? -3.048 -15.109 1.727 1.00 95.38 232 LEU A O 1
ATOM 1850 N N . ALA A 1 233 ? -2.134 -16.253 0.025 1.00 96.94 233 ALA A N 1
ATOM 1851 C CA . ALA A 1 233 ? -2.323 -17.568 0.633 1.00 96.94 233 ALA A CA 1
ATOM 1852 C C . ALA A 1 233 ? -1.566 -17.688 1.965 1.00 96.94 233 ALA A C 1
ATOM 1854 O O . ALA A 1 233 ? -2.140 -18.138 2.957 1.00 96.94 233 ALA A O 1
ATOM 1855 N N . LEU A 1 234 ? -0.313 -17.224 2.014 1.00 96.31 234 LEU A N 1
ATOM 1856 C CA . LEU A 1 234 ? 0.483 -17.189 3.239 1.00 96.31 234 LEU A CA 1
ATOM 1857 C C . LEU A 1 234 ? -0.184 -16.320 4.309 1.00 96.31 234 LEU A C 1
ATOM 1859 O O . LEU A 1 234 ? -0.311 -16.754 5.454 1.00 96.31 234 LEU A O 1
ATOM 1863 N N . LEU A 1 235 ? -0.673 -15.131 3.945 1.00 95.69 235 LEU A N 1
ATOM 1864 C CA . LEU A 1 235 ? -1.378 -14.262 4.883 1.00 95.69 235 LEU A CA 1
ATOM 1865 C C . LEU A 1 235 ? -2.654 -14.922 5.424 1.00 95.69 235 LEU A C 1
ATOM 1867 O O . LEU A 1 235 ? -2.902 -14.863 6.627 1.00 95.69 235 LEU A O 1
ATOM 1871 N N . VAL A 1 236 ? -3.445 -15.579 4.571 1.00 95.38 236 VAL A N 1
ATOM 1872 C CA . VAL A 1 236 ? -4.657 -16.302 4.991 1.00 95.38 236 VAL A CA 1
ATOM 1873 C C . VAL A 1 236 ? -4.309 -17.420 5.972 1.00 95.38 236 VAL A C 1
ATOM 1875 O O . VAL A 1 236 ? -4.933 -17.509 7.028 1.00 95.38 236 VAL A O 1
ATOM 1878 N N . VAL A 1 237 ? -3.290 -18.232 5.674 1.00 96.69 237 VAL A N 1
ATOM 1879 C CA . VAL A 1 237 ? -2.825 -19.299 6.576 1.00 96.69 237 VAL A CA 1
ATOM 1880 C C . VAL A 1 237 ? -2.376 -18.723 7.920 1.00 96.69 237 VAL A C 1
ATOM 1882 O O . VAL A 1 237 ? -2.752 -19.260 8.961 1.00 96.69 237 VAL A O 1
ATOM 1885 N N . LEU A 1 238 ? -1.634 -17.611 7.923 1.00 95.38 238 LEU A N 1
ATOM 1886 C CA . LEU A 1 238 ? -1.220 -16.941 9.157 1.00 95.38 238 LEU A CA 1
ATOM 1887 C C . LEU A 1 238 ? -2.418 -16.421 9.955 1.00 95.38 238 LEU A C 1
ATOM 1889 O O . LEU A 1 238 ? -2.503 -16.676 11.153 1.00 95.38 238 LEU A O 1
ATOM 1893 N N . VAL A 1 239 ? -3.366 -15.733 9.317 1.00 93.56 239 VAL A N 1
ATOM 1894 C CA . VAL A 1 239 ? -4.560 -15.203 9.992 1.00 93.56 239 VAL A CA 1
ATOM 1895 C C . VAL A 1 239 ? -5.395 -16.340 10.582 1.00 93.56 239 VAL A C 1
ATOM 1897 O O . VAL A 1 239 ? -5.723 -16.302 11.766 1.00 93.56 239 VAL A O 1
ATOM 1900 N N . VAL A 1 240 ? -5.692 -17.382 9.801 1.00 93.81 240 VAL A N 1
ATOM 1901 C CA . VAL A 1 240 ? -6.463 -18.549 10.264 1.00 93.81 240 VAL A CA 1
ATOM 1902 C C . VAL A 1 240 ? -5.722 -19.294 11.374 1.00 93.81 240 VAL A C 1
ATOM 1904 O O . VAL A 1 240 ? -6.331 -19.657 12.383 1.00 93.81 240 VAL A O 1
ATOM 1907 N N . GLY A 1 241 ? -4.408 -19.482 11.235 1.00 93.31 241 GLY A N 1
ATOM 1908 C CA . GLY A 1 241 ? -3.563 -20.103 12.252 1.00 93.31 241 GLY A CA 1
ATOM 1909 C C . GLY A 1 241 ? -3.582 -19.322 13.565 1.00 93.31 241 GLY A C 1
ATOM 1910 O O . GLY A 1 241 ? -3.818 -19.902 14.624 1.00 93.31 241 GLY A O 1
ATOM 1911 N N . MET A 1 242 ? -3.429 -17.998 13.508 1.00 91.00 242 MET A N 1
ATOM 1912 C CA . MET A 1 242 ? -3.486 -17.130 14.687 1.00 91.00 242 MET A CA 1
ATOM 1913 C C . MET A 1 242 ? -4.867 -17.150 15.349 1.00 91.00 242 MET A C 1
ATOM 1915 O O . MET A 1 242 ? -4.952 -17.302 16.567 1.00 91.00 242 MET A O 1
ATOM 1919 N N . LEU A 1 243 ? -5.950 -17.069 14.570 1.00 89.50 243 LEU A N 1
ATOM 1920 C CA . LEU A 1 243 ? -7.316 -17.177 15.095 1.00 89.50 243 LEU A CA 1
ATOM 1921 C C . LEU A 1 243 ? -7.561 -18.540 15.764 1.00 89.50 243 LEU A C 1
ATOM 1923 O O . LEU A 1 243 ? -8.135 -18.594 16.852 1.00 89.50 243 LEU A O 1
ATOM 1927 N N . SER A 1 244 ? -7.059 -19.626 15.171 1.00 90.88 244 SER A N 1
ATOM 1928 C CA . SER A 1 244 ? -7.159 -20.984 15.725 1.00 90.88 244 SER A CA 1
ATOM 1929 C C . SER A 1 244 ? -6.370 -21.136 17.030 1.00 90.88 244 SER A C 1
ATOM 1931 O O . SER A 1 244 ? -6.860 -21.727 17.993 1.00 90.88 244 SER A O 1
ATOM 1933 N N . LEU A 1 245 ? -5.161 -20.567 17.104 1.00 90.62 245 LEU A N 1
ATOM 1934 C CA . LEU A 1 245 ? -4.338 -20.567 18.318 1.00 90.62 245 LEU A CA 1
ATOM 1935 C C . LEU A 1 245 ? -4.994 -19.775 19.453 1.00 90.62 245 LEU A C 1
ATOM 1937 O O . LEU A 1 245 ? -4.981 -20.227 20.600 1.00 90.62 245 LEU A O 1
ATOM 1941 N N . ILE A 1 246 ? -5.585 -18.620 19.141 1.00 88.00 246 ILE A N 1
ATOM 1942 C CA . ILE A 1 246 ? -6.332 -17.810 20.110 1.00 88.00 246 ILE A CA 1
ATOM 1943 C C . ILE A 1 246 ? -7.568 -18.578 20.595 1.00 88.00 246 ILE A C 1
ATOM 1945 O O . ILE A 1 246 ? -7.802 -18.647 21.801 1.00 88.00 246 ILE A O 1
ATOM 1949 N N . GLY A 1 247 ? -8.310 -19.221 19.687 1.00 83.69 247 GLY A N 1
ATOM 1950 C CA . GLY A 1 247 ? -9.457 -20.060 20.039 1.00 83.69 247 GLY A CA 1
ATOM 1951 C C . GLY A 1 247 ? -9.083 -21.221 20.965 1.00 83.69 247 GLY A C 1
ATOM 1952 O O . GLY A 1 247 ? -9.723 -21.420 21.997 1.00 83.69 247 GLY A O 1
ATOM 1953 N N . LYS A 1 248 ? -7.974 -21.919 20.674 1.00 85.94 248 LYS A N 1
ATOM 1954 C CA . LYS A 1 248 ? -7.455 -23.002 21.527 1.00 85.94 248 LYS A CA 1
ATOM 1955 C C . LYS A 1 248 ? -7.085 -22.513 22.929 1.00 85.94 248 LYS A C 1
ATOM 1957 O O . LYS A 1 248 ? -7.378 -23.193 23.907 1.00 85.94 248 LYS A O 1
ATOM 1962 N N . ARG A 1 249 ? -6.430 -21.352 23.039 1.00 84.00 249 ARG A N 1
ATOM 1963 C CA . ARG A 1 249 ? -5.996 -20.789 24.332 1.00 84.00 249 ARG A CA 1
ATOM 1964 C C . ARG A 1 249 ? -7.157 -20.278 25.179 1.00 84.00 249 ARG A C 1
ATOM 1966 O O . ARG A 1 249 ? -7.085 -20.369 26.398 1.00 84.00 249 ARG A O 1
ATOM 1973 N N . ASN A 1 250 ? -8.205 -19.761 24.542 1.00 78.88 250 ASN A N 1
ATOM 1974 C CA . ASN A 1 250 ? -9.333 -19.142 25.235 1.00 78.88 250 ASN A CA 1
ATOM 1975 C C . ASN A 1 250 ? -10.506 -20.109 25.471 1.00 78.88 250 ASN A C 1
ATOM 1977 O O . ASN A 1 250 ? -11.516 -19.694 26.030 1.00 78.88 250 ASN A O 1
ATOM 1981 N N . GLY A 1 251 ? -10.414 -21.371 25.027 1.00 65.12 251 GLY A N 1
ATOM 1982 C CA . GLY A 1 251 ? -11.514 -22.343 25.108 1.00 65.12 251 GLY A CA 1
ATOM 1983 C C . GLY A 1 251 ? -12.745 -21.967 24.270 1.00 65.12 251 GLY A C 1
ATOM 1984 O O . GLY A 1 251 ? -13.779 -22.623 24.356 1.00 65.12 251 GLY A O 1
ATOM 1985 N N . VAL A 1 252 ? -12.640 -20.912 23.457 1.00 58.12 252 VAL A N 1
ATOM 1986 C CA . VAL A 1 252 ? -13.695 -20.427 22.571 1.00 58.12 252 VAL A CA 1
ATOM 1987 C C . VAL A 1 252 ? -13.415 -21.007 21.197 1.00 58.12 252 VAL A C 1
ATOM 1989 O O . VAL A 1 252 ? -12.464 -20.609 20.525 1.00 58.12 252 VAL A O 1
ATOM 1992 N N . VAL A 1 253 ? -14.250 -21.949 20.768 1.00 52.09 253 VAL A N 1
ATOM 1993 C CA . VAL A 1 253 ? -14.306 -22.376 19.369 1.00 52.09 253 VAL A CA 1
ATOM 1994 C C . VAL A 1 253 ? -14.723 -21.155 18.548 1.00 52.09 253 VAL A C 1
ATOM 1996 O O . VAL A 1 253 ? -15.894 -20.780 18.501 1.00 52.09 253 VAL A O 1
ATOM 1999 N N . VAL A 1 254 ? -13.738 -20.476 17.958 1.00 48.00 254 VAL A N 1
ATOM 2000 C CA . VAL A 1 254 ? -13.942 -19.348 17.045 1.00 48.00 254 VAL A CA 1
ATOM 2001 C C . VAL A 1 254 ? -14.620 -19.910 15.797 1.00 48.00 254 VAL A C 1
ATOM 2003 O O . VAL A 1 254 ? -13.960 -20.442 14.911 1.00 48.00 254 VAL A O 1
ATOM 2006 N N . GLY A 1 255 ? -15.952 -19.865 15.780 1.00 46.59 255 GLY A N 1
ATOM 2007 C CA . GLY A 1 255 ? -16.767 -20.385 14.681 1.00 46.59 255 GLY A CA 1
ATOM 2008 C C . GLY A 1 255 ? -18.212 -20.745 15.034 1.00 46.59 255 GLY A C 1
ATOM 2009 O O . GLY A 1 255 ? -19.032 -20.808 14.129 1.00 46.59 255 GLY A O 1
ATOM 2010 N N . ALA A 1 256 ? -18.565 -20.918 16.311 1.00 43.50 256 ALA A N 1
ATOM 2011 C CA . ALA A 1 256 ? -19.934 -21.262 16.705 1.00 43.50 256 ALA A CA 1
ATOM 2012 C C . ALA A 1 256 ? -20.589 -20.125 17.501 1.00 43.50 256 ALA A C 1
ATOM 2014 O O . ALA A 1 256 ? -20.732 -20.187 18.719 1.00 43.50 256 ALA A O 1
ATOM 2015 N N . SER A 1 257 ? -20.984 -19.057 16.804 1.00 44.94 257 SER A N 1
ATOM 2016 C CA . SER A 1 257 ? -22.120 -18.256 17.264 1.00 44.94 257 SER A CA 1
ATOM 2017 C C . SER A 1 257 ? -23.368 -18.926 16.694 1.00 44.94 257 SER A C 1
ATOM 2019 O O . SER A 1 257 ? -23.759 -18.676 15.560 1.00 44.94 257 SER A O 1
ATOM 2021 N N . GLY A 1 258 ? -23.890 -19.886 17.449 1.00 41.81 258 GLY A N 1
ATOM 2022 C CA . GLY A 1 258 ? -25.010 -20.736 17.067 1.00 41.81 258 GLY A CA 1
ATOM 2023 C C . GLY A 1 258 ? -24.890 -22.062 17.800 1.00 41.81 258 GLY A C 1
ATOM 2024 O O . GLY A 1 258 ? -23.898 -22.767 17.638 1.00 41.81 258 GLY A O 1
ATOM 2025 N N . ASP A 1 259 ? -25.857 -22.341 18.665 1.00 47.34 259 ASP A N 1
ATOM 2026 C CA . ASP A 1 259 ? -25.946 -23.550 19.474 1.00 47.34 259 ASP A CA 1
ATOM 2027 C C . ASP A 1 259 ? -25.619 -24.829 18.688 1.00 47.34 259 ASP A C 1
ATOM 2029 O O . ASP A 1 259 ? -26.149 -25.063 17.605 1.00 47.34 259 ASP A O 1
ATOM 2033 N N . GLY A 1 260 ? -24.794 -25.695 19.280 1.00 49.59 260 GLY A N 1
ATOM 2034 C CA . GLY A 1 260 ? -24.649 -27.081 18.835 1.00 49.59 260 GLY A CA 1
ATOM 2035 C C . GLY A 1 260 ? -23.286 -27.437 18.252 1.00 49.59 260 GLY A C 1
ATOM 2036 O O . GLY A 1 260 ? -23.117 -27.521 17.047 1.00 49.59 260 GLY A O 1
ATOM 2037 N N . LEU A 1 261 ? -22.336 -27.775 19.124 1.00 49.47 261 LEU A N 1
ATOM 2038 C CA . LEU A 1 261 ? -21.667 -29.080 19.054 1.00 49.47 261 LEU A CA 1
ATOM 2039 C C . LEU A 1 261 ? -20.966 -29.345 20.394 1.00 49.47 261 LEU A C 1
ATOM 2041 O O . LEU A 1 261 ? -19.743 -29.336 20.526 1.00 49.47 261 LEU A O 1
ATOM 2045 N N . ARG A 1 262 ? -21.767 -29.597 21.436 1.00 38.84 262 ARG A N 1
ATOM 2046 C CA . ARG A 1 262 ? -21.268 -30.398 22.553 1.00 38.84 262 ARG A CA 1
ATOM 2047 C C . ARG A 1 262 ? -21.075 -31.808 22.008 1.00 38.84 262 ARG A C 1
ATOM 2049 O O . ARG A 1 262 ? -22.035 -32.563 21.904 1.00 38.84 262 ARG A O 1
ATOM 2056 N N . TYR A 1 263 ? -19.846 -32.152 21.643 1.00 48.31 263 TYR A N 1
ATOM 2057 C CA . TYR A 1 263 ? -19.471 -33.548 21.464 1.00 48.31 263 TYR A CA 1
ATOM 2058 C C . TYR A 1 263 ? -19.646 -34.246 22.822 1.00 48.31 263 TYR A C 1
ATOM 2060 O O . TYR A 1 263 ? -18.812 -34.110 23.718 1.00 48.31 263 TYR A O 1
ATOM 2068 N N . LYS A 1 264 ? -20.796 -34.905 23.011 1.00 52.81 264 LYS A N 1
ATOM 2069 C CA . LYS A 1 264 ? -21.079 -35.789 24.145 1.00 52.81 264 LYS A CA 1
ATOM 2070 C C . LYS A 1 264 ? -20.437 -37.134 23.785 1.00 52.81 264 LYS A C 1
ATOM 2072 O O . LYS A 1 264 ? -20.905 -37.760 22.835 1.00 52.81 264 LYS A O 1
ATOM 2077 N N . PRO A 1 265 ? -19.354 -37.569 24.455 1.00 51.22 265 PRO A N 1
ATOM 2078 C CA . PRO A 1 265 ? -18.741 -38.851 24.139 1.00 51.22 265 PRO A CA 1
ATOM 2079 C C . PRO A 1 265 ? -19.770 -39.967 24.354 1.00 51.22 265 PRO A C 1
ATOM 2081 O O . PRO A 1 265 ? -20.383 -40.066 25.419 1.00 51.22 265 PRO A O 1
ATOM 2084 N N . LEU A 1 266 ? -19.946 -40.795 23.325 1.00 48.94 266 LEU A N 1
ATOM 2085 C CA . LEU A 1 266 ? -20.949 -41.861 23.197 1.00 48.94 266 LEU A CA 1
ATOM 2086 C C . LEU A 1 266 ? -20.716 -43.067 24.141 1.00 48.94 266 LEU A C 1
ATOM 2088 O O . LEU A 1 266 ? -21.103 -44.185 23.830 1.00 48.94 266 LEU A O 1
ATOM 2092 N N . GLY A 1 267 ? -20.037 -42.865 25.274 1.00 53.00 267 GLY A N 1
ATOM 2093 C CA . GLY A 1 267 ? -19.664 -43.926 26.218 1.00 53.00 267 GLY A CA 1
ATOM 2094 C C . GLY A 1 267 ? -20.438 -43.915 27.538 1.00 53.00 267 GLY A C 1
ATOM 2095 O O . GLY A 1 267 ? -20.445 -44.917 28.240 1.00 53.00 267 GLY A O 1
ATOM 2096 N N . ALA A 1 268 ? -21.109 -42.811 27.884 1.00 52.53 268 ALA A N 1
ATOM 2097 C CA . ALA A 1 268 ? -21.791 -42.683 29.177 1.00 52.53 268 ALA A CA 1
ATOM 2098 C C . ALA A 1 268 ? -23.182 -43.349 29.220 1.00 52.53 268 ALA A C 1
ATOM 2100 O O . ALA A 1 268 ? -23.744 -43.514 30.295 1.00 52.53 268 ALA A O 1
ATOM 2101 N N . GLU A 1 269 ? -23.742 -43.724 28.067 1.00 52.84 269 GLU A N 1
ATOM 2102 C CA . GLU A 1 269 ? -25.102 -44.280 27.967 1.00 52.84 269 GLU A CA 1
ATOM 2103 C C . GLU A 1 269 ? -25.114 -45.819 27.941 1.00 52.84 269 GLU A C 1
ATOM 2105 O O . GLU A 1 269 ? -26.090 -46.439 28.351 1.00 52.84 269 GLU A O 1
ATOM 2110 N N . ILE A 1 270 ? -23.994 -46.449 27.564 1.00 54.94 270 ILE A N 1
ATOM 2111 C CA . ILE A 1 270 ? -23.869 -47.916 27.488 1.00 54.94 270 ILE A CA 1
ATOM 2112 C C . ILE A 1 270 ? -23.801 -48.545 28.889 1.00 54.94 270 ILE A C 1
ATOM 2114 O O . ILE A 1 270 ? -24.325 -49.632 29.098 1.00 54.94 270 ILE A O 1
ATOM 2118 N N . GLN A 1 271 ? -23.242 -47.845 29.882 1.00 53.03 271 GLN A N 1
ATOM 2119 C CA . GLN A 1 271 ? -23.162 -48.368 31.253 1.00 53.03 271 GLN A CA 1
ATOM 2120 C C . GLN A 1 271 ? -24.496 -48.327 32.015 1.00 53.03 271 GLN A C 1
ATOM 2122 O O . GLN A 1 271 ? -24.625 -49.003 33.030 1.00 53.03 271 GLN A O 1
ATOM 2127 N N . LEU A 1 272 ? -25.492 -47.569 31.539 1.00 49.81 272 LEU A N 1
ATOM 2128 C CA . LEU A 1 272 ? -26.793 -47.454 32.211 1.00 49.81 272 LEU A CA 1
ATOM 2129 C C . LEU A 1 272 ? -27.846 -48.427 31.652 1.00 49.81 272 LEU A C 1
ATOM 2131 O O . LEU A 1 272 ? -28.867 -48.659 32.294 1.00 49.81 272 LEU A O 1
ATOM 2135 N N . MET A 1 273 ? -27.596 -49.021 30.480 1.00 47.94 273 MET A N 1
ATOM 2136 C CA . MET A 1 273 ? -28.453 -50.072 29.917 1.00 47.94 273 MET A CA 1
ATOM 2137 C C . MET A 1 273 ? -28.106 -51.476 30.423 1.00 47.94 273 MET A C 1
ATOM 2139 O O . MET A 1 273 ? -28.960 -52.352 30.354 1.00 47.94 273 MET A O 1
ATOM 2143 N N . ASP A 1 274 ? -26.905 -51.684 30.968 1.00 50.16 274 ASP A N 1
ATOM 2144 C CA . ASP A 1 274 ? -26.472 -53.001 31.461 1.00 50.16 274 ASP A CA 1
ATOM 2145 C C . ASP A 1 274 ? -26.873 -53.255 32.930 1.00 50.16 274 ASP A C 1
ATOM 2147 O O . ASP A 1 274 ? -26.919 -54.397 33.377 1.00 50.16 274 ASP A O 1
ATOM 2151 N N . SER A 1 275 ? -27.232 -52.210 33.699 1.00 49.34 275 SER A N 1
ATOM 2152 C CA . SER A 1 275 ? -27.725 -52.384 35.082 1.00 49.34 275 SER A CA 1
ATOM 2153 C C . SER A 1 275 ? -29.230 -52.630 35.186 1.00 49.34 275 SER A C 1
ATOM 2155 O O . SER A 1 275 ? -29.722 -52.945 36.267 1.00 49.34 275 SER A O 1
ATOM 2157 N N . ASN A 1 276 ? -29.973 -52.469 34.089 1.00 46.56 276 ASN A N 1
ATOM 2158 C CA . ASN A 1 276 ? -31.431 -52.555 34.079 1.00 46.56 276 ASN A CA 1
ATOM 2159 C C . ASN A 1 276 ? -31.833 -53.790 33.273 1.00 46.56 276 ASN A C 1
ATOM 2161 O O . ASN A 1 276 ? -32.294 -53.684 32.138 1.00 46.56 276 ASN A O 1
ATOM 2165 N N . GLY A 1 277 ? -31.592 -54.968 33.852 1.00 42.53 277 GLY A N 1
ATOM 2166 C CA . GLY A 1 277 ? -32.024 -56.244 33.295 1.00 42.53 277 GLY A CA 1
ATOM 2167 C C . GLY A 1 277 ? -33.545 -56.283 33.154 1.00 42.53 277 GLY A C 1
ATOM 2168 O O . GLY A 1 277 ? -34.263 -56.389 34.145 1.00 42.53 277 GLY A O 1
ATOM 2169 N N . TRP A 1 278 ? -34.030 -56.191 31.918 1.00 33.59 278 TRP A N 1
ATOM 2170 C CA . TRP A 1 278 ? -35.430 -56.430 31.585 1.00 33.59 278 TRP A CA 1
ATOM 2171 C C . TRP A 1 278 ? -35.608 -57.909 31.236 1.00 33.59 278 TRP A C 1
ATOM 2173 O O . TRP A 1 278 ? -35.179 -58.369 30.177 1.00 33.59 278 TRP A O 1
ATOM 2183 N N . GLU A 1 279 ? -36.234 -58.652 32.150 1.00 37.12 279 GLU A N 1
ATOM 2184 C CA . GLU A 1 279 ? -36.816 -59.968 31.883 1.00 37.12 279 GLU A CA 1
ATOM 2185 C C . GLU A 1 279 ? -37.850 -59.855 30.752 1.00 37.12 279 GLU A C 1
ATOM 2187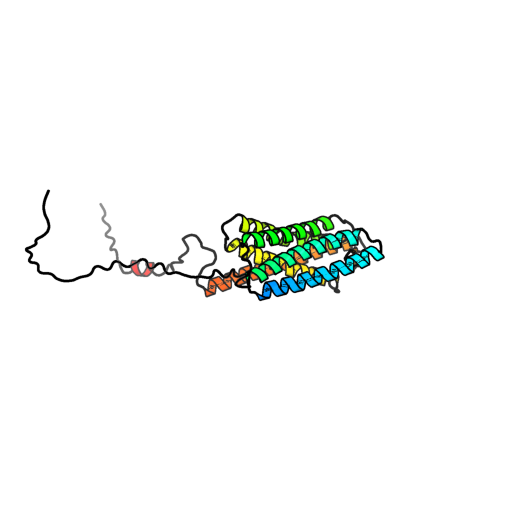 O O . GLU A 1 279 ? -38.841 -59.130 30.862 1.00 37.12 279 GLU A O 1
ATOM 2192 N N . PHE A 1 280 ? -37.644 -60.602 29.668 1.00 35.56 280 PHE A N 1
ATOM 2193 C CA . PHE A 1 280 ? -38.650 -60.799 28.628 1.00 35.56 280 PHE A CA 1
ATOM 2194 C C . PHE A 1 280 ? -39.473 -62.053 28.942 1.00 35.56 280 PHE A C 1
ATOM 2196 O O . PHE A 1 280 ? -39.012 -63.174 28.740 1.00 35.56 280 PHE A O 1
ATOM 2203 N N . HIS A 1 281 ? -40.715 -61.866 29.390 1.00 35.59 281 HIS A N 1
ATOM 2204 C CA . HIS A 1 281 ? -41.713 -62.934 29.460 1.00 35.59 281 HIS A CA 1
ATOM 2205 C C . HIS A 1 281 ? -42.470 -63.025 28.121 1.00 35.59 281 HIS A C 1
ATOM 2207 O O . HIS A 1 281 ? -43.218 -62.119 27.753 1.00 35.59 281 HIS A O 1
ATOM 2213 N N . PHE A 1 282 ? -42.282 -64.127 27.389 1.00 33.31 282 PHE A N 1
ATOM 2214 C CA . PHE A 1 282 ? -43.035 -64.459 26.174 1.00 33.31 282 PHE A CA 1
ATOM 2215 C C . PHE A 1 282 ? -44.337 -65.183 26.556 1.00 33.31 282 PHE A C 1
ATOM 2217 O O . PHE A 1 282 ? -44.299 -66.273 27.125 1.00 33.31 282 PHE A O 1
ATOM 2224 N N . GLY A 1 283 ? -45.492 -64.590 26.249 1.00 32.88 283 GLY A N 1
ATOM 2225 C CA . GLY A 1 283 ? -46.804 -65.225 26.386 1.00 32.88 283 GLY A CA 1
ATOM 2226 C C . GLY A 1 283 ? -47.354 -65.637 25.023 1.00 32.88 283 GLY A C 1
ATOM 2227 O O . GLY A 1 283 ? -47.696 -64.776 24.219 1.00 32.88 283 GLY A O 1
ATOM 2228 N N . PHE A 1 284 ? -47.449 -66.945 24.773 1.00 34.72 284 PHE A N 1
ATOM 2229 C CA . PHE A 1 284 ? -48.232 -67.514 23.673 1.00 34.72 284 PHE A CA 1
ATOM 2230 C C . PHE A 1 284 ? -49.717 -67.538 24.060 1.00 34.72 284 PHE A C 1
ATOM 2232 O O . PHE A 1 284 ? -50.076 -68.144 25.073 1.00 34.72 284 PHE A O 1
ATOM 2239 N N . ARG A 1 285 ? -50.578 -66.946 23.231 1.00 34.00 285 ARG A N 1
ATOM 2240 C CA . ARG A 1 285 ? -51.972 -67.369 23.073 1.00 34.00 285 ARG A CA 1
ATOM 2241 C C . ARG A 1 285 ? -52.453 -67.049 21.665 1.00 34.00 285 ARG A C 1
ATOM 2243 O O . ARG A 1 285 ? -52.144 -65.937 21.191 1.00 34.00 285 ARG A O 1
#

pLDDT: mean 73.82, std 23.2, range [23.92, 96.94]

Nearest PDB structures (foldseek):
  5cwi-assembly1_A  TM=4.322E-01  e=1.565E+00  synthetic construct
  7xz6-assembly1_R  TM=2.443E-01  e=1.001E+00  Escherichia coli
  7n0l-assembly1_B  TM=2.186E-01  e=3.824E+00  Mus musculus

Mean predicted aligned error: 15.07 Å

Radius of gyration: 33.38 Å; Cα contacts (8 Å, |Δi|>4): 223; chains: 1; bounding box: 79×93×96 Å